Protein AF-A0A2P2DWN0-F1 (afdb_monomer)

Organism: NCBI:txid1917863

Radius of gyration: 27.3 Å; Cα contacts (8 Å, |Δi|>4): 247; chains: 1; bounding box: 60×46×109 Å

Solvent-accessible surface area (backbone atoms only — not comparable to full-atom values): 15094 Å² total; per-residue (Å²): 142,83,84,85,80,81,85,91,87,84,88,84,85,78,90,82,74,86,72,80,79,72,94,64,95,69,93,68,80,72,84,68,84,68,57,48,69,57,27,47,52,55,37,43,53,49,49,48,72,75,41,46,76,78,75,45,62,74,38,80,68,48,76,57,101,61,40,37,38,30,25,78,48,100,34,35,32,40,40,39,42,92,88,48,76,46,79,48,72,78,51,60,45,68,44,65,45,97,85,72,48,78,51,69,49,78,80,76,73,88,61,37,57,65,60,41,70,76,43,93,72,92,47,69,67,55,49,24,56,57,57,72,40,84,66,73,57,87,64,64,45,88,84,48,65,65,55,63,51,75,74,45,58,68,68,59,46,33,53,48,57,71,73,49,52,44,42,39,50,34,50,45,35,53,74,61,28,72,66,43,42,52,52,48,67,76,55,52,54,71,72,56,47,52,46,21,26,52,38,26,44,34,50,64,70,71,54,70,35,50,95,77,34,90,88,40,70,43,58,58,91,83,47,51,65,60,35,50,52,53,48,52,53,46,50,52,58,49,50,55,53,53,64,74,74,108

Structure (mmCIF, N/CA/C/O backbone):
data_AF-A0A2P2DWN0-F1
#
_entry.id   AF-A0A2P2DWN0-F1
#
loop_
_atom_site.group_PDB
_atom_site.id
_atom_site.type_symbol
_atom_site.label_atom_id
_atom_site.label_alt_id
_atom_site.label_comp_id
_atom_site.label_asym_id
_atom_site.label_entity_id
_atom_site.label_seq_id
_atom_site.pdbx_PDB_ins_code
_atom_site.Cartn_x
_atom_site.Cartn_y
_atom_site.Cartn_z
_atom_site.occupancy
_atom_site.B_iso_or_equiv
_atom_site.auth_seq_id
_atom_site.auth_comp_id
_atom_site.auth_asym_id
_atom_site.auth_atom_id
_atom_site.pdbx_PDB_model_num
ATOM 1 N N . MET A 1 1 ? 22.735 32.524 -80.781 1.00 40.12 1 MET A N 1
ATOM 2 C CA . MET A 1 1 ? 23.519 33.138 -79.684 1.00 40.12 1 MET A CA 1
ATOM 3 C C . MET A 1 1 ? 22.557 33.631 -78.615 1.00 40.12 1 MET A C 1
ATOM 5 O O . MET A 1 1 ? 21.879 34.618 -78.835 1.00 40.12 1 MET A O 1
ATOM 9 N N . GLY A 1 2 ? 22.460 32.933 -77.486 1.00 33.41 2 GLY A N 1
ATOM 10 C CA . GLY A 1 2 ? 21.654 33.360 -76.340 1.00 33.41 2 GLY A CA 1
ATOM 11 C C . GLY A 1 2 ? 22.340 32.879 -75.072 1.00 33.41 2 GLY A C 1
ATOM 12 O O . GLY A 1 2 ? 22.372 31.683 -74.802 1.00 33.41 2 GLY A O 1
ATOM 13 N N . LYS A 1 3 ? 22.998 33.800 -74.365 1.00 38.06 3 LYS A N 1
ATOM 14 C CA . LYS A 1 3 ? 23.787 33.516 -73.165 1.00 38.06 3 LYS A CA 1
ATOM 15 C C . LYS A 1 3 ? 22.873 33.343 -71.948 1.00 38.06 3 LYS A C 1
ATOM 17 O O . LYS A 1 3 ? 22.109 34.234 -71.601 1.00 38.06 3 LYS A O 1
ATOM 22 N N . ASN A 1 4 ? 23.065 32.205 -71.288 1.00 41.44 4 ASN A N 1
ATOM 23 C CA . ASN A 1 4 ? 22.786 31.899 -69.886 1.00 41.44 4 ASN A CA 1
ATOM 24 C C . ASN A 1 4 ? 22.836 33.095 -68.915 1.00 41.44 4 ASN A C 1
ATOM 26 O O . ASN A 1 4 ? 23.887 33.728 -68.799 1.00 41.44 4 ASN A O 1
ATOM 30 N N . LYS A 1 5 ? 21.809 33.222 -68.057 1.00 43.97 5 LYS A N 1
ATOM 31 C CA . LYS A 1 5 ? 21.967 33.531 -66.621 1.00 43.97 5 LYS A CA 1
ATOM 32 C C . LYS A 1 5 ? 20.953 32.751 -65.756 1.00 43.97 5 LYS A C 1
ATOM 34 O O . LYS A 1 5 ? 19.767 33.041 -65.733 1.00 43.97 5 LYS A O 1
ATOM 39 N N . LYS A 1 6 ? 21.514 31.731 -65.094 1.00 38.44 6 LYS A N 1
ATOM 40 C CA . LYS A 1 6 ? 21.228 31.078 -63.794 1.00 38.44 6 LYS A CA 1
ATOM 41 C C . LYS A 1 6 ? 20.034 31.631 -62.984 1.00 38.44 6 LYS A C 1
ATOM 43 O O . LYS A 1 6 ? 19.997 32.813 -62.675 1.00 38.44 6 LYS A O 1
ATOM 48 N N . ASN A 1 7 ? 19.036 30.789 -62.691 1.00 48.25 7 ASN A N 1
ATOM 49 C CA . ASN A 1 7 ? 18.863 30.002 -61.447 1.00 48.25 7 ASN A CA 1
ATOM 50 C C . ASN A 1 7 ? 18.855 30.841 -60.165 1.00 48.25 7 ASN A C 1
ATOM 52 O O . ASN A 1 7 ? 19.934 31.262 -59.784 1.00 48.25 7 ASN A O 1
ATOM 56 N N . PHE A 1 8 ? 17.710 30.942 -59.462 1.00 49.72 8 PHE A N 1
ATOM 57 C CA . PHE A 1 8 ? 17.677 30.967 -57.980 1.00 49.72 8 PHE A CA 1
ATOM 58 C C . PHE A 1 8 ? 16.315 30.711 -57.281 1.00 49.72 8 PHE A C 1
ATOM 60 O O . PHE A 1 8 ? 16.265 30.838 -56.065 1.00 49.72 8 PHE A O 1
ATOM 67 N N . PHE A 1 9 ? 15.231 30.275 -57.945 1.00 49.03 9 PHE A N 1
ATOM 68 C CA . PHE A 1 9 ? 13.956 30.004 -57.237 1.00 49.03 9 PHE A CA 1
ATOM 69 C C . PHE A 1 9 ? 13.167 28.785 -57.750 1.00 49.03 9 PHE A C 1
ATOM 71 O O . PHE A 1 9 ? 12.010 28.893 -58.134 1.00 49.03 9 PHE A O 1
ATOM 78 N N . SER A 1 10 ? 13.763 27.589 -57.715 1.00 48.25 10 SER A N 1
ATOM 79 C CA . SER A 1 10 ? 13.038 26.330 -57.999 1.00 48.25 10 SER A CA 1
ATOM 80 C C . SER A 1 10 ? 13.128 25.273 -56.890 1.00 48.25 10 SER A C 1
ATOM 82 O O . SER A 1 10 ? 12.869 24.097 -57.131 1.00 48.25 10 SER A O 1
ATOM 84 N N . ARG A 1 11 ? 13.461 25.657 -55.648 1.00 51.41 11 ARG A N 1
ATOM 85 C CA . ARG A 1 11 ? 13.751 24.694 -54.566 1.00 51.41 11 ARG A CA 1
ATOM 86 C C . ARG A 1 11 ? 12.677 24.522 -53.483 1.00 51.41 11 ARG A C 1
ATOM 88 O O . ARG A 1 11 ? 13.011 24.018 -52.418 1.00 51.41 11 ARG A O 1
A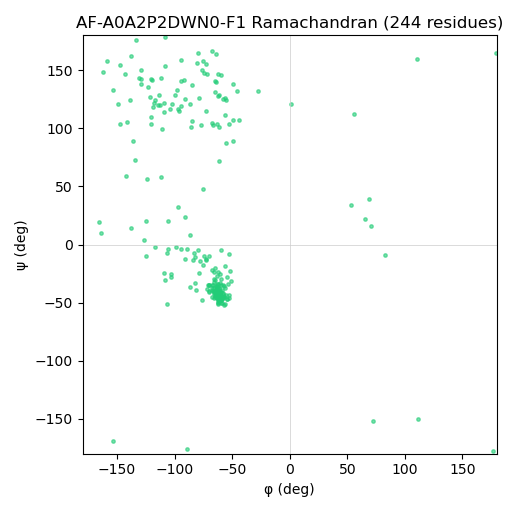TOM 95 N N . LEU A 1 12 ? 11.411 24.884 -53.720 1.00 52.44 12 LEU A N 1
ATOM 96 C CA . LEU A 1 12 ? 10.394 24.839 -52.649 1.00 52.44 12 LEU A CA 1
ATOM 97 C C . LEU A 1 12 ? 9.000 24.299 -53.007 1.00 52.44 12 LEU A C 1
ATOM 99 O O . LEU A 1 12 ? 8.090 24.417 -52.196 1.00 52.44 12 LEU A O 1
ATOM 103 N N . LEU A 1 13 ? 8.815 23.626 -54.147 1.00 53.12 13 LEU A N 1
ATOM 104 C CA . LEU A 1 13 ? 7.539 22.963 -54.459 1.00 53.12 13 LEU A CA 1
ATOM 105 C C . LEU A 1 13 ? 7.775 21.568 -55.049 1.00 53.12 13 LEU A C 1
ATOM 107 O O . LEU A 1 13 ? 7.897 21.393 -56.256 1.00 53.12 13 LEU A O 1
ATOM 111 N N . GLY A 1 14 ? 7.866 20.563 -54.172 1.00 47.78 14 GLY A N 1
ATOM 112 C CA . GLY A 1 14 ? 8.048 19.163 -54.574 1.00 47.78 14 GLY A CA 1
ATOM 113 C C . GLY A 1 14 ? 7.799 18.118 -53.479 1.00 47.78 14 GLY A C 1
ATOM 114 O O . GLY A 1 14 ? 8.267 16.991 -53.610 1.00 47.78 14 GLY A O 1
ATOM 115 N N . PHE A 1 15 ? 7.077 18.460 -52.404 1.00 45.28 15 PHE A N 1
ATOM 116 C CA . PHE A 1 15 ? 6.856 17.587 -51.236 1.00 45.28 15 PHE A CA 1
ATOM 117 C C . PHE A 1 15 ? 5.521 16.817 -51.242 1.00 45.28 15 PHE A C 1
ATOM 119 O O . PHE A 1 15 ? 4.978 16.503 -50.191 1.00 45.28 15 PHE A O 1
ATOM 126 N N . PHE A 1 16 ? 5.004 16.433 -52.412 1.00 52.97 16 PHE A N 1
ATOM 127 C CA . PHE A 1 16 ? 3.924 15.440 -52.503 1.00 52.97 16 PHE A CA 1
ATOM 128 C C . PHE A 1 16 ? 4.223 14.409 -53.591 1.00 52.97 16 PHE A C 1
ATOM 130 O O . PHE A 1 16 ? 3.598 14.368 -54.647 1.00 52.97 16 PHE A O 1
ATOM 137 N N . LYS A 1 17 ? 5.188 13.526 -53.314 1.00 40.25 17 LYS A N 1
ATOM 138 C CA . LYS A 1 17 ? 5.331 12.260 -54.038 1.00 40.25 17 LYS A CA 1
ATOM 139 C C . LYS A 1 17 ? 4.968 11.125 -53.085 1.00 40.25 17 LYS A C 1
ATOM 141 O O . LYS A 1 17 ? 5.763 10.729 -52.236 1.00 40.25 17 LYS A O 1
ATOM 146 N N . ARG A 1 18 ? 3.731 10.633 -53.225 1.00 43.81 18 ARG A N 1
ATOM 147 C CA . ARG A 1 18 ? 3.237 9.388 -52.624 1.00 43.81 18 ARG A CA 1
ATOM 148 C C . ARG A 1 18 ? 4.241 8.268 -52.917 1.00 43.81 18 ARG A C 1
ATOM 150 O O . ARG A 1 18 ? 4.317 7.788 -54.047 1.00 43.81 18 ARG A O 1
ATOM 157 N N . ARG A 1 19 ? 5.001 7.838 -51.908 1.00 34.28 19 ARG A N 1
ATOM 158 C CA . ARG A 1 19 ? 5.637 6.519 -51.928 1.00 34.28 19 ARG A CA 1
ATOM 159 C C . ARG A 1 19 ? 4.531 5.492 -51.711 1.00 34.28 19 ARG A C 1
ATOM 161 O O . ARG A 1 19 ? 3.910 5.471 -50.653 1.00 34.28 19 ARG A O 1
ATOM 168 N N . LYS A 1 20 ? 4.286 4.654 -52.723 1.00 38.53 20 LYS A N 1
ATOM 169 C CA . LYS A 1 20 ? 3.667 3.343 -52.517 1.00 38.53 20 LYS A CA 1
ATOM 170 C C . LYS A 1 20 ? 4.545 2.613 -51.504 1.00 38.53 20 LYS A C 1
ATOM 172 O O . LYS A 1 20 ? 5.695 2.306 -51.809 1.00 38.53 20 LYS A O 1
ATOM 177 N N . VAL A 1 21 ? 4.017 2.404 -50.303 1.00 38.34 21 VAL A N 1
ATOM 178 C CA . VAL A 1 21 ? 4.581 1.453 -49.350 1.00 38.34 21 VAL A CA 1
ATOM 179 C C . VAL A 1 21 ? 4.380 0.085 -49.984 1.00 38.34 21 VAL A C 1
ATOM 181 O O . VAL A 1 21 ? 3.266 -0.426 -50.064 1.00 38.34 21 VAL A O 1
ATOM 184 N N . SER A 1 22 ? 5.465 -0.446 -50.536 1.00 32.84 22 SER A N 1
ATOM 185 C CA . SER A 1 22 ? 5.606 -1.865 -50.803 1.00 32.84 22 SER A CA 1
ATOM 186 C C . SER A 1 22 ? 5.364 -2.606 -49.494 1.00 32.84 22 SER A C 1
ATOM 188 O O . SER A 1 22 ? 6.025 -2.327 -48.494 1.00 32.84 22 SER A O 1
ATOM 190 N N . SER A 1 23 ? 4.416 -3.534 -49.520 1.00 44.84 23 SER A N 1
ATOM 191 C CA . SER A 1 23 ? 4.266 -4.617 -48.557 1.00 44.84 23 SER A CA 1
ATOM 192 C C . SER A 1 23 ? 5.573 -5.413 -48.494 1.00 44.84 23 SER A C 1
ATOM 194 O O . SER A 1 23 ? 5.784 -6.350 -49.259 1.00 44.84 23 SER A O 1
ATOM 196 N N . GLY A 1 24 ? 6.484 -4.972 -47.636 1.00 31.17 24 GLY A N 1
ATOM 197 C CA . GLY A 1 24 ? 7.670 -5.704 -47.231 1.00 31.17 24 GLY A CA 1
ATOM 198 C C . GLY A 1 24 ? 7.502 -6.049 -45.764 1.00 31.17 24 GLY A C 1
ATOM 199 O O . GLY A 1 24 ? 7.310 -5.148 -44.950 1.00 31.17 24 GLY A O 1
ATOM 200 N N . ASN A 1 25 ? 7.518 -7.346 -45.463 1.00 41.22 25 ASN A N 1
ATOM 201 C CA . ASN A 1 25 ? 7.565 -7.902 -44.118 1.00 41.22 25 ASN A CA 1
ATOM 202 C C . ASN A 1 25 ? 8.596 -7.155 -43.264 1.00 41.22 25 ASN A C 1
ATOM 204 O O . ASN A 1 25 ? 9.800 -7.312 -43.453 1.00 41.22 25 ASN A O 1
ATOM 208 N N . GLY A 1 26 ? 8.103 -6.342 -42.337 1.00 32.59 26 GLY A N 1
ATOM 209 C CA . GLY A 1 26 ? 8.863 -5.814 -41.219 1.00 32.59 26 GLY A CA 1
ATOM 210 C C . GLY A 1 26 ? 8.162 -6.272 -39.954 1.00 32.59 26 GLY A C 1
ATOM 211 O O . GLY A 1 26 ? 7.103 -5.741 -39.620 1.00 32.59 26 GLY A O 1
ATOM 212 N N . ASP A 1 27 ? 8.734 -7.274 -39.289 1.00 43.34 27 ASP A N 1
ATOM 213 C CA . ASP A 1 27 ? 8.435 -7.650 -37.907 1.00 43.34 27 ASP A CA 1
ATOM 214 C C . ASP A 1 27 ? 8.782 -6.483 -36.966 1.00 43.34 27 ASP A C 1
ATOM 216 O O . ASP A 1 27 ? 9.754 -6.499 -36.214 1.00 43.34 27 ASP A O 1
ATOM 220 N N . GLU A 1 28 ? 7.980 -5.424 -37.004 1.00 38.38 28 GLU A N 1
ATOM 221 C CA . GLU A 1 28 ? 7.890 -4.472 -35.910 1.00 38.38 28 GLU A CA 1
ATOM 222 C C . GLU A 1 28 ? 6.864 -5.027 -34.926 1.00 38.38 28 GLU A C 1
ATOM 224 O O . GLU A 1 28 ? 5.651 -4.933 -35.134 1.00 38.38 28 GLU A O 1
ATOM 229 N N . ASN A 1 29 ? 7.364 -5.634 -33.848 1.00 40.94 29 ASN A N 1
ATOM 230 C CA . ASN A 1 29 ? 6.597 -6.012 -32.666 1.00 40.94 29 ASN A CA 1
ATOM 231 C C . ASN A 1 29 ? 5.751 -4.824 -32.175 1.00 40.94 29 ASN A C 1
ATOM 233 O O . ASN A 1 29 ? 6.169 -4.051 -31.312 1.00 40.94 29 ASN A O 1
ATOM 237 N N . LYS A 1 30 ? 4.523 -4.674 -32.685 1.00 54.66 30 LYS A N 1
ATOM 238 C CA . LYS A 1 30 ? 3.490 -3.883 -32.017 1.00 54.66 30 LYS A CA 1
ATOM 239 C C . LYS A 1 30 ? 3.266 -4.562 -30.677 1.00 54.66 30 LYS A C 1
ATOM 241 O O . LYS A 1 30 ? 2.618 -5.603 -30.644 1.00 54.66 30 LYS A O 1
ATOM 246 N N . ILE A 1 31 ? 3.840 -4.013 -29.606 1.00 68.81 31 ILE A N 1
ATOM 247 C CA . ILE A 1 31 ? 3.676 -4.517 -28.239 1.00 68.81 31 ILE A CA 1
ATOM 248 C C . ILE A 1 31 ? 2.169 -4.632 -27.984 1.00 68.81 31 ILE A C 1
ATOM 250 O O . ILE A 1 31 ? 1.471 -3.624 -27.861 1.00 68.81 31 ILE A O 1
ATOM 254 N N . ARG A 1 32 ? 1.646 -5.861 -28.014 1.00 77.38 32 ARG A N 1
ATOM 255 C CA . ARG A 1 32 ? 0.222 -6.133 -27.816 1.00 77.38 32 ARG A CA 1
ATOM 256 C C . ARG A 1 32 ? -0.040 -6.228 -26.322 1.00 77.38 32 ARG A C 1
ATOM 258 O O . ARG A 1 32 ? 0.729 -6.869 -25.612 1.00 77.38 32 ARG A O 1
ATOM 265 N N . LYS A 1 33 ? -1.144 -5.620 -25.880 1.00 82.38 33 LYS A N 1
ATOM 266 C CA . LYS A 1 33 ? -1.670 -5.801 -24.524 1.00 82.38 33 LYS A CA 1
ATOM 267 C C . LYS A 1 33 ? -1.906 -7.292 -24.288 1.00 82.38 33 LYS A C 1
ATOM 269 O O . LYS A 1 33 ? -2.581 -7.934 -25.096 1.00 82.38 33 LYS A O 1
ATOM 274 N N . GLN A 1 34 ? -1.337 -7.838 -23.222 1.00 89.44 34 GLN A N 1
ATOM 275 C CA . GLN A 1 34 ? -1.574 -9.218 -22.802 1.00 89.44 34 GLN A CA 1
ATOM 276 C C . GLN A 1 34 ? -2.777 -9.290 -21.856 1.00 89.44 34 GLN A C 1
ATOM 278 O O . GLN A 1 34 ? -3.452 -8.291 -21.636 1.00 89.44 34 GLN A O 1
ATOM 283 N N . ASN A 1 35 ? -3.084 -10.468 -21.303 1.00 92.88 35 ASN A N 1
ATOM 284 C CA . ASN A 1 35 ? -4.113 -10.589 -20.268 1.00 92.88 35 ASN A CA 1
ATOM 285 C C . ASN A 1 35 ? -3.683 -9.892 -18.957 1.00 92.88 35 ASN A C 1
ATOM 287 O O . ASN A 1 35 ? -2.513 -9.562 -18.765 1.00 92.88 35 ASN A O 1
ATOM 291 N N . PHE A 1 36 ? -4.637 -9.693 -18.040 1.00 94.62 36 PHE A N 1
ATOM 292 C CA . PHE A 1 36 ? -4.391 -9.020 -16.760 1.00 94.62 36 PHE A CA 1
ATOM 293 C C . PHE A 1 36 ? -3.227 -9.632 -15.964 1.00 94.62 36 PHE A C 1
ATOM 295 O O . PHE A 1 36 ? -2.366 -8.896 -15.489 1.00 94.62 36 PHE A O 1
ATOM 302 N N . LEU A 1 37 ? -3.172 -10.963 -15.840 1.00 94.62 37 LEU A N 1
ATOM 303 C CA . LEU A 1 37 ? -2.142 -11.641 -15.046 1.00 94.62 37 LEU A CA 1
ATOM 304 C C . LEU A 1 37 ? -0.745 -11.431 -15.631 1.00 94.62 37 LEU A C 1
ATOM 306 O O . LEU A 1 37 ? 0.200 -11.189 -14.884 1.00 94.62 37 LEU A O 1
ATOM 310 N N . SER A 1 38 ? -0.615 -11.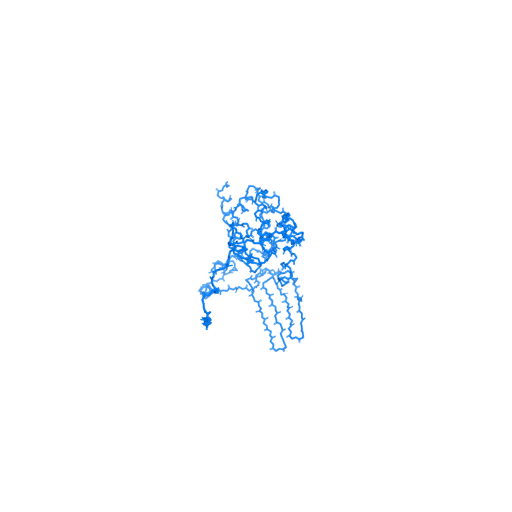480 -16.955 1.00 94.62 38 SER A N 1
ATOM 311 C CA . SER A 1 38 ? 0.644 -11.199 -17.638 1.00 94.62 38 SER A CA 1
ATOM 312 C C . SER A 1 38 ? 1.113 -9.764 -17.406 1.00 94.62 38 SER A C 1
ATOM 314 O O . SER A 1 38 ? 2.254 -9.556 -16.998 1.00 94.62 38 SER A O 1
ATOM 316 N N . GLU A 1 39 ? 0.239 -8.775 -17.619 1.00 94.88 39 GLU A N 1
ATOM 317 C CA . GLU A 1 39 ? 0.591 -7.362 -17.422 1.00 94.88 39 GLU A CA 1
ATOM 318 C C . GLU A 1 39 ? 0.948 -7.067 -15.962 1.00 94.88 39 GLU A C 1
ATOM 320 O O . GLU A 1 39 ? 1.909 -6.341 -15.690 1.00 94.88 39 GLU A O 1
ATOM 325 N N . TRP A 1 40 ? 0.226 -7.682 -15.021 1.00 96.19 40 TRP A N 1
ATOM 326 C CA . TRP A 1 40 ? 0.506 -7.572 -13.594 1.00 96.19 40 TRP A CA 1
ATOM 327 C C . TRP A 1 40 ? 1.859 -8.185 -13.231 1.00 96.19 40 TRP A C 1
ATOM 329 O O . TRP A 1 40 ? 2.635 -7.551 -12.523 1.00 96.19 40 TRP A O 1
ATOM 339 N N . ASN A 1 41 ? 2.188 -9.376 -13.743 1.00 94.94 41 ASN A N 1
ATOM 340 C CA . ASN A 1 41 ? 3.477 -10.024 -13.483 1.00 94.94 41 ASN A CA 1
ATOM 341 C C . ASN A 1 41 ? 4.651 -9.169 -13.978 1.00 94.94 41 ASN A C 1
ATOM 343 O O . ASN A 1 41 ? 5.618 -8.969 -13.240 1.00 94.94 41 ASN A O 1
ATOM 347 N N . LEU A 1 42 ? 4.550 -8.623 -15.194 1.00 93.19 42 LEU A N 1
ATOM 348 C CA . LEU A 1 42 ? 5.564 -7.726 -15.756 1.00 93.19 42 LEU A CA 1
ATOM 349 C C . LEU A 1 42 ? 5.728 -6.465 -14.896 1.00 93.19 42 LEU A C 1
ATOM 351 O O . LEU A 1 42 ? 6.845 -6.113 -14.504 1.00 93.19 42 LEU A O 1
ATOM 355 N N . ALA A 1 43 ? 4.616 -5.827 -14.527 1.00 91.94 43 ALA A N 1
ATOM 356 C CA . ALA A 1 43 ? 4.636 -4.620 -13.710 1.00 91.94 43 ALA A CA 1
ATOM 357 C C . ALA A 1 43 ? 5.149 -4.891 -12.287 1.00 91.94 43 ALA A C 1
ATOM 359 O O . ALA A 1 43 ? 5.864 -4.060 -11.727 1.00 91.94 43 ALA A O 1
ATOM 360 N N . SER A 1 44 ? 4.840 -6.060 -11.720 1.00 91.31 44 SER A N 1
ATOM 361 C CA . SER A 1 44 ? 5.280 -6.501 -10.391 1.00 91.31 44 SER A CA 1
ATOM 362 C C . SER A 1 44 ? 6.791 -6.738 -10.340 1.00 91.31 44 SER A C 1
ATOM 364 O O . SER A 1 44 ? 7.461 -6.365 -9.377 1.00 91.31 44 SER A O 1
ATOM 366 N N . GLN A 1 45 ? 7.371 -7.301 -11.399 1.00 90.50 45 GLN A N 1
ATOM 367 C CA . GLN A 1 45 ? 8.826 -7.428 -11.509 1.00 90.50 45 GLN A CA 1
ATOM 368 C C . GLN A 1 45 ? 9.489 -6.054 -11.660 1.00 90.50 45 GLN A C 1
ATOM 370 O O . GLN A 1 45 ? 10.452 -5.740 -10.955 1.00 90.50 45 GLN A O 1
ATOM 375 N N . LYS A 1 46 ? 8.931 -5.197 -12.521 1.00 88.81 46 LYS A N 1
ATOM 376 C CA . LYS A 1 46 ? 9.460 -3.856 -12.780 1.00 88.81 46 LYS A CA 1
ATOM 377 C C . LYS A 1 46 ? 9.423 -2.970 -11.532 1.00 88.81 46 LYS A C 1
ATOM 379 O O . LYS A 1 46 ? 10.439 -2.361 -11.203 1.00 88.81 46 LYS A O 1
ATOM 384 N N . ILE A 1 47 ? 8.318 -2.943 -10.783 1.00 85.44 47 ILE A N 1
ATOM 385 C CA . ILE A 1 47 ? 8.219 -2.133 -9.558 1.00 85.44 47 ILE A CA 1
ATOM 386 C C . ILE A 1 47 ? 9.219 -2.593 -8.490 1.00 85.44 47 ILE A C 1
ATOM 388 O O . ILE A 1 47 ? 9.841 -1.750 -7.852 1.00 85.44 47 ILE A O 1
ATOM 392 N N . LYS A 1 48 ? 9.455 -3.905 -8.345 1.00 84.19 48 LYS A N 1
ATOM 393 C CA . LYS A 1 48 ? 10.461 -4.442 -7.413 1.00 84.19 48 LYS A CA 1
ATOM 394 C C . LYS A 1 48 ? 11.878 -4.011 -7.785 1.00 84.19 48 LYS A C 1
ATOM 396 O O . LYS A 1 48 ? 12.659 -3.689 -6.896 1.00 84.19 48 LYS A O 1
ATOM 401 N N . SER A 1 49 ? 12.196 -3.955 -9.081 1.00 81.75 49 SER A N 1
ATOM 402 C CA . SER A 1 49 ? 13.496 -3.445 -9.544 1.00 81.75 49 SER A CA 1
ATOM 403 C C . SER A 1 49 ? 13.656 -1.930 -9.375 1.00 81.75 49 SER A C 1
ATOM 405 O O . SER A 1 49 ? 14.754 -1.466 -9.088 1.00 81.75 49 SER A O 1
ATOM 407 N N . LEU A 1 50 ? 12.575 -1.157 -9.534 1.00 78.88 50 LEU A N 1
ATOM 408 C CA . LEU A 1 50 ? 12.610 0.307 -9.457 1.00 78.88 50 LEU A CA 1
ATOM 409 C C . LEU A 1 50 ? 12.560 0.828 -8.017 1.00 78.88 50 LEU A C 1
ATOM 411 O O . LEU A 1 50 ? 13.139 1.871 -7.723 1.00 78.88 50 LEU A O 1
ATOM 415 N N . LEU A 1 51 ? 11.857 0.120 -7.130 1.00 78.44 51 LEU A N 1
ATOM 416 C CA . LEU A 1 51 ? 11.612 0.503 -5.739 1.00 78.44 51 LEU A CA 1
ATOM 417 C C . LEU A 1 51 ? 12.074 -0.587 -4.758 1.00 78.44 51 LEU A C 1
ATOM 419 O O . LEU A 1 51 ? 11.281 -1.043 -3.930 1.00 78.44 51 LEU A O 1
ATOM 423 N N . PRO A 1 52 ? 13.350 -1.010 -4.795 1.00 74.06 52 PRO A N 1
ATOM 424 C CA . PRO A 1 52 ? 13.826 -2.123 -3.975 1.00 74.06 52 PRO A CA 1
ATOM 425 C C . PRO A 1 52 ? 13.662 -1.859 -2.470 1.00 74.06 52 PRO A C 1
ATOM 427 O O . PRO A 1 52 ? 13.347 -2.776 -1.720 1.00 74.06 52 PRO A O 1
ATOM 430 N N . LEU A 1 53 ? 13.789 -0.601 -2.026 1.00 74.00 53 LEU A N 1
ATOM 431 C CA . LEU A 1 53 ? 13.654 -0.214 -0.613 1.00 74.00 53 LEU A CA 1
ATOM 432 C C . LEU A 1 53 ? 12.238 -0.437 -0.054 1.00 74.00 53 LEU A C 1
ATOM 434 O O . LEU A 1 53 ? 12.071 -0.730 1.134 1.00 74.00 53 LEU A O 1
ATOM 438 N N . LEU A 1 54 ? 11.216 -0.319 -0.909 1.00 72.38 54 LEU A N 1
ATOM 439 C CA . LEU A 1 54 ? 9.823 -0.507 -0.512 1.00 72.38 54 LEU A CA 1
ATOM 440 C C . LEU A 1 54 ? 9.576 -1.964 -0.099 1.00 72.38 54 LEU A C 1
ATOM 442 O O . LEU A 1 54 ? 8.969 -2.221 0.940 1.00 72.38 54 LEU A O 1
ATOM 446 N N . PHE A 1 55 ? 10.125 -2.900 -0.874 1.00 75.50 55 PHE A N 1
ATOM 447 C CA . PHE A 1 55 ? 9.963 -4.343 -0.686 1.00 75.50 55 PHE A CA 1
ATOM 448 C C . PHE A 1 55 ? 11.088 -4.988 0.134 1.00 75.50 55 PHE A C 1
ATOM 450 O O . PHE A 1 55 ? 11.031 -6.185 0.408 1.00 75.50 55 PHE A O 1
ATOM 457 N N . ALA A 1 56 ? 12.109 -4.219 0.521 1.00 77.62 56 ALA A N 1
ATOM 458 C CA . ALA A 1 56 ? 13.210 -4.724 1.325 1.00 77.62 56 ALA A CA 1
ATOM 459 C C . ALA A 1 56 ? 12.724 -5.154 2.723 1.00 77.62 56 ALA A C 1
ATOM 461 O O . ALA A 1 56 ? 11.887 -4.454 3.322 1.00 77.62 56 ALA A O 1
ATOM 462 N N . PRO A 1 57 ? 13.259 -6.270 3.257 1.00 77.12 57 PRO A N 1
ATOM 463 C CA . PRO A 1 57 ? 12.992 -6.687 4.626 1.00 77.12 57 PRO A CA 1
ATOM 464 C C . PRO A 1 57 ? 13.533 -5.660 5.629 1.00 77.12 57 PRO A C 1
ATOM 466 O O . PRO A 1 57 ? 14.353 -4.800 5.297 1.00 77.12 57 PRO A O 1
ATOM 469 N N . ILE A 1 58 ? 13.063 -5.754 6.873 1.00 81.50 58 ILE A N 1
ATOM 470 C CA . ILE A 1 58 ? 13.653 -5.014 7.994 1.00 81.50 58 ILE A CA 1
ATOM 471 C C . ILE A 1 58 ? 15.090 -5.514 8.199 1.00 81.50 58 ILE A C 1
ATOM 473 O O . ILE A 1 58 ? 15.359 -6.710 8.106 1.00 81.50 58 ILE A O 1
ATOM 477 N N . GLY A 1 59 ? 16.008 -4.592 8.476 1.00 84.62 59 GLY A N 1
ATOM 478 C CA . GLY A 1 59 ? 17.430 -4.856 8.642 1.00 84.62 59 GLY A CA 1
ATOM 479 C C . GLY A 1 59 ? 18.272 -4.260 7.520 1.00 84.62 59 GLY A C 1
ATOM 480 O O . GLY A 1 59 ? 17.971 -3.202 6.969 1.00 84.62 59 GLY A O 1
ATOM 481 N N . PHE A 1 60 ? 19.391 -4.904 7.215 1.00 85.50 60 PHE A N 1
ATOM 482 C CA . PHE A 1 60 ? 20.297 -4.449 6.169 1.00 85.50 60 PHE A CA 1
ATOM 483 C C . PHE A 1 60 ? 19.637 -4.526 4.787 1.00 85.50 60 PHE A C 1
ATOM 485 O O . PHE A 1 60 ? 19.093 -5.566 4.424 1.00 85.50 60 PHE A O 1
ATOM 492 N N . ILE A 1 61 ? 19.721 -3.442 4.010 1.00 85.75 61 ILE A N 1
ATOM 493 C CA . ILE A 1 61 ? 19.180 -3.409 2.647 1.00 85.75 61 ILE A CA 1
ATOM 494 C C . ILE A 1 61 ? 20.303 -3.460 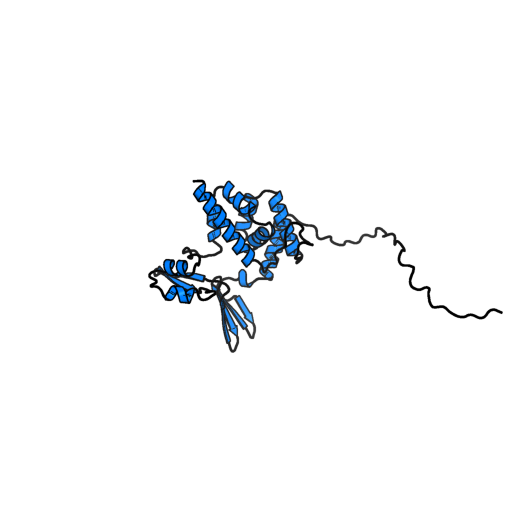1.618 1.00 85.75 61 ILE A C 1
ATOM 496 O O . ILE A 1 61 ? 20.245 -4.243 0.673 1.00 85.75 61 ILE A O 1
ATOM 500 N N . TRP A 1 62 ? 21.293 -2.579 1.761 1.00 84.75 62 TRP A N 1
ATOM 501 C CA . TRP A 1 62 ? 22.292 -2.352 0.724 1.00 84.75 62 TRP A CA 1
ATOM 502 C C . TRP A 1 62 ? 23.534 -1.641 1.271 1.00 84.75 62 TRP A C 1
ATOM 504 O O . TRP A 1 62 ? 23.431 -0.808 2.171 1.00 84.75 62 TRP A O 1
ATOM 514 N N . GLU A 1 63 ? 24.699 -1.925 0.686 1.00 88.56 63 GLU A N 1
ATOM 515 C CA . GLU A 1 63 ? 25.965 -1.261 1.003 1.00 88.56 63 GLU A CA 1
ATOM 516 C C . GLU A 1 63 ? 26.832 -1.060 -0.239 1.00 88.56 63 GLU A C 1
ATOM 518 O O . GLU A 1 63 ? 26.862 -1.871 -1.164 1.00 88.56 63 GLU A O 1
ATOM 523 N N . SER A 1 64 ? 27.577 0.037 -0.222 1.00 88.06 64 SER A N 1
ATOM 524 C CA . SER A 1 64 ? 28.661 0.367 -1.135 1.00 88.06 64 SER A CA 1
ATOM 525 C C . SER A 1 64 ? 29.864 0.876 -0.341 1.00 88.06 64 SER A C 1
ATOM 527 O O . SER A 1 64 ? 29.785 1.112 0.861 1.00 88.06 64 SER A O 1
ATOM 529 N N . LYS A 1 65 ? 30.978 1.146 -1.033 1.00 86.81 65 LYS A N 1
ATOM 530 C CA . LYS A 1 65 ? 32.219 1.663 -0.424 1.00 86.81 65 LYS A CA 1
ATOM 531 C C . LYS A 1 65 ? 32.056 2.968 0.371 1.00 86.81 65 LYS A C 1
ATOM 533 O O . LYS A 1 65 ? 32.966 3.332 1.117 1.00 86.81 65 LYS A O 1
ATOM 538 N N . SER A 1 66 ? 30.973 3.713 0.166 1.00 89.31 66 SER A N 1
ATOM 539 C CA . SER A 1 66 ? 30.738 5.018 0.793 1.00 89.31 66 SER A CA 1
ATOM 540 C C . SER A 1 66 ? 29.427 5.116 1.565 1.00 89.31 66 SER A C 1
ATOM 542 O O . SER A 1 66 ? 29.234 6.125 2.241 1.00 89.31 66 SER A O 1
ATOM 544 N N . LEU A 1 67 ? 28.535 4.130 1.449 1.00 92.12 67 LEU A N 1
ATOM 545 C CA . LEU A 1 67 ? 27.156 4.268 1.899 1.00 92.12 67 LEU A CA 1
ATOM 546 C C . LEU A 1 67 ? 26.549 2.920 2.270 1.00 92.12 67 LEU A C 1
ATOM 548 O O . LEU A 1 67 ? 26.610 1.986 1.474 1.00 92.12 67 LEU A O 1
ATOM 552 N N . LYS A 1 68 ? 25.892 2.861 3.422 1.00 92.62 68 LYS A N 1
ATOM 553 C CA . LYS A 1 68 ? 25.116 1.729 3.917 1.00 92.62 68 LYS A CA 1
ATOM 554 C C . LYS A 1 68 ? 23.687 2.177 4.208 1.00 92.62 68 LYS A C 1
ATOM 556 O O . LYS A 1 68 ? 23.460 3.234 4.793 1.00 92.62 68 LYS A O 1
ATOM 561 N N . VAL A 1 69 ? 22.721 1.371 3.784 1.00 90.00 69 VAL A N 1
ATOM 562 C CA . VAL A 1 69 ? 21.287 1.604 3.972 1.00 90.00 69 VAL A CA 1
ATOM 563 C C . VAL A 1 69 ? 20.703 0.431 4.746 1.00 90.00 69 VAL A C 1
ATOM 565 O O . VAL A 1 69 ? 20.841 -0.729 4.352 1.00 90.00 69 VAL A O 1
ATOM 568 N N . SER A 1 70 ? 20.014 0.736 5.839 1.00 89.12 70 SER A N 1
ATOM 569 C CA . SER A 1 70 ? 19.243 -0.232 6.617 1.00 89.12 70 SER A CA 1
ATOM 570 C C . SER A 1 70 ? 17.820 0.266 6.853 1.00 89.12 70 SER A C 1
ATOM 572 O O . SER A 1 70 ? 17.565 1.468 6.893 1.00 89.12 70 SER A O 1
ATOM 574 N N . LYS A 1 71 ? 16.879 -0.666 6.967 1.00 86.50 71 LYS A N 1
ATOM 575 C CA . LYS A 1 71 ? 15.468 -0.434 7.254 1.00 86.50 71 LYS A CA 1
ATOM 576 C C . LYS A 1 71 ? 15.217 -0.791 8.709 1.00 86.50 71 LYS A C 1
ATOM 578 O O . LYS A 1 71 ? 15.376 -1.947 9.084 1.00 86.50 71 LYS A O 1
ATOM 583 N N . THR A 1 72 ? 14.833 0.176 9.526 1.00 77.88 72 THR A N 1
ATOM 584 C CA . THR A 1 72 ? 14.536 -0.069 10.945 1.00 77.88 72 THR A CA 1
ATOM 585 C C . THR A 1 72 ? 13.086 -0.511 11.126 1.00 77.88 72 THR A C 1
ATOM 587 O O . THR A 1 72 ? 12.797 -1.375 11.945 1.00 77.88 72 THR A O 1
ATOM 590 N N . ASN A 1 73 ? 12.169 0.055 10.338 1.00 73.50 73 ASN A N 1
ATOM 591 C CA . ASN A 1 73 ? 10.771 -0.370 10.242 1.00 73.50 73 ASN A CA 1
ATOM 592 C C . ASN A 1 73 ? 10.206 0.002 8.855 1.00 73.50 73 ASN A C 1
ATOM 594 O O . ASN A 1 73 ? 10.961 0.377 7.960 1.00 73.50 73 ASN A O 1
ATOM 598 N N . GLN A 1 74 ? 8.888 -0.098 8.649 1.00 70.12 74 GLN A N 1
ATOM 599 C CA . GLN A 1 74 ? 8.263 0.172 7.348 1.00 70.12 74 GLN A CA 1
ATOM 600 C C . GLN A 1 74 ? 8.558 1.579 6.795 1.00 70.12 74 GLN A C 1
ATOM 602 O O . GLN A 1 74 ? 8.754 1.706 5.587 1.00 70.12 74 GLN A O 1
ATOM 607 N N . ASN A 1 75 ? 8.644 2.592 7.665 1.00 75.38 75 ASN A N 1
ATOM 608 C CA . ASN A 1 75 ? 8.753 4.001 7.278 1.00 75.38 75 ASN A CA 1
ATOM 609 C C . ASN A 1 75 ? 10.070 4.671 7.713 1.00 75.38 75 ASN A C 1
ATOM 611 O O . ASN A 1 75 ? 10.281 5.845 7.400 1.00 75.38 75 ASN A O 1
ATOM 615 N N . LEU A 1 76 ? 10.956 3.956 8.412 1.00 80.94 76 LEU A N 1
ATOM 616 C CA . LEU A 1 76 ? 12.209 4.472 8.958 1.00 80.94 76 LEU A CA 1
ATOM 617 C C . LEU A 1 76 ? 13.413 3.759 8.351 1.00 80.94 76 LEU A C 1
ATOM 619 O O . LEU A 1 76 ? 13.591 2.548 8.513 1.00 80.94 76 LEU A O 1
ATOM 623 N N . PHE A 1 77 ? 14.284 4.546 7.731 1.00 86.44 77 PHE A N 1
ATOM 624 C CA . PHE A 1 77 ? 15.521 4.083 7.125 1.00 86.44 77 PHE A CA 1
ATOM 625 C C . PHE A 1 77 ? 16.706 4.773 7.782 1.00 86.44 77 PHE A C 1
ATOM 627 O O . PHE A 1 77 ? 16.672 5.964 8.082 1.00 86.44 77 PHE A O 1
ATOM 634 N N . LYS A 1 78 ? 17.781 4.025 7.981 1.00 89.12 78 LYS A N 1
ATOM 635 C CA . LYS A 1 78 ? 19.046 4.535 8.480 1.00 89.12 78 LYS A CA 1
ATOM 636 C C . LYS A 1 78 ? 20.062 4.519 7.342 1.00 89.12 78 LYS A C 1
ATOM 638 O O . LYS A 1 78 ? 20.330 3.473 6.747 1.00 89.12 78 LYS A O 1
ATOM 643 N N . LEU A 1 79 ? 20.596 5.700 7.050 1.00 91.69 79 LEU A N 1
ATOM 644 C CA . LEU A 1 79 ? 21.583 5.966 6.014 1.00 91.69 79 LEU A CA 1
ATOM 645 C C . LEU A 1 79 ? 22.921 6.295 6.677 1.00 91.69 79 LEU A C 1
ATOM 647 O O . LEU A 1 79 ? 23.038 7.314 7.352 1.00 91.69 79 LEU A O 1
ATOM 651 N N . GLU A 1 80 ? 23.923 5.446 6.493 1.00 93.62 80 GLU A N 1
ATOM 652 C CA . GLU A 1 80 ? 25.256 5.599 7.080 1.00 93.62 80 GLU A CA 1
ATOM 653 C C . GLU A 1 80 ? 26.285 5.833 5.979 1.00 93.62 80 GLU A C 1
ATOM 655 O O . GLU A 1 80 ? 26.468 4.993 5.101 1.00 93.62 80 GLU A O 1
ATOM 660 N N . GLY A 1 81 ? 26.968 6.970 6.028 1.00 91.31 81 GLY A N 1
ATOM 661 C CA . GLY A 1 81 ? 28.167 7.233 5.244 1.00 91.31 81 GLY A CA 1
ATOM 662 C C . GLY A 1 81 ? 29.413 7.240 6.124 1.00 91.31 81 GLY A C 1
ATOM 663 O O . GLY A 1 81 ? 29.344 7.111 7.342 1.00 91.31 81 GLY A O 1
ATOM 664 N N . LYS A 1 82 ? 30.583 7.450 5.513 1.00 89.50 82 LYS A N 1
ATOM 665 C CA . LYS A 1 82 ? 31.860 7.490 6.255 1.00 89.50 82 LYS A CA 1
ATOM 666 C C . LYS A 1 82 ? 31.927 8.585 7.324 1.00 89.50 82 LYS A C 1
ATOM 668 O O . LYS A 1 82 ? 32.649 8.436 8.299 1.00 89.50 82 LYS A O 1
ATOM 673 N N . THR A 1 83 ? 31.220 9.691 7.110 1.00 91.88 83 THR A N 1
ATOM 674 C CA . THR A 1 83 ? 31.277 10.893 7.958 1.00 91.88 83 THR A CA 1
ATOM 675 C C . THR A 1 83 ? 29.902 11.350 8.436 1.00 91.88 83 THR A C 1
ATOM 677 O O . THR A 1 83 ? 29.796 12.402 9.060 1.00 91.88 83 THR A O 1
ATOM 680 N N . PHE A 1 84 ? 28.839 10.607 8.121 1.00 89.12 84 PHE A N 1
ATOM 681 C CA . PHE A 1 84 ? 27.477 11.018 8.434 1.00 89.12 84 PHE A CA 1
ATOM 682 C C . PHE A 1 84 ? 26.579 9.825 8.731 1.00 89.12 84 PHE A C 1
ATOM 684 O O . PHE A 1 84 ? 26.780 8.723 8.226 1.00 89.12 84 PHE A O 1
ATOM 691 N N . GLN A 1 85 ? 25.535 10.089 9.505 1.00 91.56 85 GLN A N 1
ATOM 692 C CA . GLN A 1 85 ? 24.441 9.165 9.733 1.00 91.56 85 GLN A CA 1
ATOM 693 C C . GLN A 1 85 ? 23.138 9.962 9.710 1.00 91.56 85 GLN A C 1
ATOM 695 O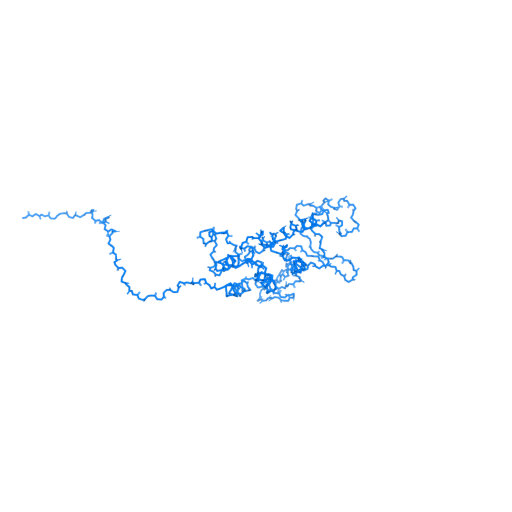 O . GLN A 1 85 ? 22.981 10.912 10.474 1.00 91.56 85 GLN A O 1
ATOM 700 N N . PHE A 1 86 ? 22.203 9.566 8.853 1.00 90.25 86 PHE A N 1
ATOM 701 C CA . PHE A 1 86 ? 20.873 10.158 8.781 1.00 90.25 86 PHE A CA 1
ATOM 702 C C . PHE A 1 86 ? 19.795 9.115 9.049 1.00 90.25 86 PHE A C 1
ATOM 704 O O . PHE A 1 86 ? 19.892 7.964 8.619 1.00 90.25 86 PHE A O 1
ATOM 711 N N . LEU A 1 87 ? 18.748 9.545 9.749 1.00 85.50 87 LEU A N 1
ATOM 712 C CA . LEU A 1 87 ? 17.482 8.832 9.816 1.00 85.50 87 LEU A CA 1
ATOM 713 C C . LEU A 1 87 ? 16.540 9.464 8.795 1.00 85.50 87 LEU A C 1
ATOM 715 O O . LEU A 1 87 ? 16.207 10.642 8.885 1.00 85.50 87 LEU A O 1
ATOM 719 N N . LEU A 1 88 ? 16.145 8.675 7.806 1.00 82.44 88 LEU A N 1
ATOM 720 C CA . LEU A 1 88 ? 15.172 9.049 6.796 1.00 82.44 88 LEU A CA 1
ATOM 721 C C . LEU A 1 88 ? 13.810 8.520 7.232 1.00 82.44 88 LEU A C 1
ATOM 723 O O . LEU A 1 88 ? 13.595 7.309 7.315 1.00 82.44 88 LEU A O 1
ATOM 727 N N . VAL A 1 89 ? 12.898 9.446 7.505 1.00 79.62 89 VAL A N 1
ATOM 728 C CA . VAL A 1 89 ? 11.513 9.155 7.869 1.00 79.62 89 VAL A CA 1
ATOM 729 C C . VAL A 1 89 ? 10.647 9.396 6.638 1.00 79.62 89 VAL A C 1
ATOM 731 O O . VAL A 1 89 ? 10.627 10.494 6.092 1.00 79.62 89 VAL A O 1
ATOM 734 N N . THR A 1 90 ? 9.947 8.362 6.189 1.00 71.44 90 THR A N 1
ATOM 735 C CA . THR A 1 90 ? 9.078 8.397 4.995 1.00 71.44 90 THR A CA 1
ATOM 736 C C . THR A 1 90 ? 7.589 8.426 5.343 1.00 71.44 90 THR A C 1
ATOM 738 O O . THR A 1 90 ? 6.744 8.557 4.464 1.00 71.44 90 THR A O 1
ATOM 741 N N . GLY A 1 91 ? 7.268 8.339 6.632 1.00 68.38 91 GLY A N 1
ATOM 742 C CA . GLY A 1 91 ? 5.922 8.394 7.182 1.00 68.38 91 GLY A CA 1
ATOM 743 C C . GLY A 1 91 ? 5.955 8.231 8.699 1.00 68.38 91 GLY A C 1
ATOM 744 O O . GLY A 1 91 ? 6.962 7.788 9.259 1.00 68.38 91 GLY A O 1
ATOM 745 N N . SER A 1 92 ? 4.852 8.565 9.366 1.00 72.44 92 SER A N 1
ATOM 746 C CA . SER A 1 92 ? 4.683 8.241 10.784 1.00 72.44 92 SER A CA 1
ATOM 747 C C . SER A 1 92 ? 4.702 6.720 10.988 1.00 72.44 92 SER A C 1
ATOM 749 O O . SER A 1 92 ? 4.264 5.955 10.129 1.00 72.44 92 SER A O 1
ATOM 751 N N . SER A 1 93 ? 5.230 6.261 12.115 1.00 70.06 93 SER A N 1
ATOM 752 C CA . SER A 1 93 ? 5.295 4.845 12.480 1.00 70.06 93 SER A CA 1
ATOM 753 C C . SER A 1 93 ? 5.221 4.734 13.987 1.00 70.06 93 SER A C 1
ATOM 755 O O . SER A 1 93 ? 6.101 5.258 14.663 1.00 70.06 93 SER A O 1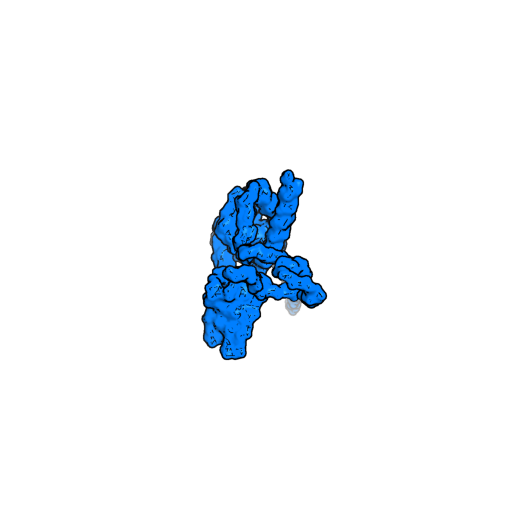
ATOM 757 N N . ILE A 1 94 ? 4.227 4.024 14.510 1.00 72.62 94 ILE A N 1
ATOM 758 C CA . ILE A 1 94 ? 4.041 3.816 15.946 1.00 72.62 94 ILE A CA 1
ATOM 759 C C . ILE A 1 94 ? 3.871 2.331 16.210 1.00 72.62 94 ILE A C 1
ATOM 761 O O . ILE A 1 94 ? 3.192 1.632 15.465 1.00 72.62 94 ILE A O 1
ATOM 765 N N . GLN A 1 95 ? 4.510 1.858 17.268 1.00 70.75 95 GLN A N 1
ATOM 766 C CA . GLN A 1 95 ? 4.470 0.474 17.706 1.00 70.75 95 GLN A CA 1
ATOM 767 C C . GLN A 1 95 ? 4.123 0.434 19.188 1.00 70.75 95 GLN A C 1
ATOM 769 O O . GLN A 1 95 ? 4.562 1.292 19.959 1.00 70.75 95 GLN A O 1
ATOM 774 N N . LYS A 1 96 ? 3.325 -0.562 19.575 1.00 74.12 96 LYS A N 1
ATOM 775 C CA . LYS A 1 96 ? 3.044 -0.864 20.974 1.00 74.12 96 LYS A CA 1
ATOM 776 C C . LYS A 1 96 ? 4.071 -1.876 21.469 1.00 74.12 96 LYS A C 1
ATOM 778 O O . LYS A 1 96 ? 4.245 -2.932 20.868 1.00 74.12 96 LYS A O 1
ATOM 783 N N . ASN A 1 97 ? 4.754 -1.541 22.550 1.00 75.81 97 ASN A N 1
ATOM 784 C CA . ASN A 1 97 ? 5.753 -2.398 23.171 1.00 75.81 97 ASN A CA 1
ATOM 785 C C . ASN A 1 97 ? 5.072 -3.467 24.037 1.00 75.81 97 ASN A C 1
ATOM 787 O O . ASN A 1 97 ? 3.902 -3.329 24.405 1.00 75.81 97 ASN A O 1
ATOM 791 N N . SER A 1 98 ? 5.827 -4.505 24.410 1.00 76.00 98 SER A N 1
ATOM 792 C CA . SER A 1 98 ? 5.386 -5.568 25.332 1.00 76.00 98 SER A CA 1
ATOM 793 C C . SER A 1 98 ? 4.793 -5.026 26.632 1.00 76.00 98 SER A C 1
ATOM 795 O O . SER A 1 98 ? 3.870 -5.611 27.188 1.00 76.00 98 SER A O 1
ATOM 797 N N . ASP A 1 99 ? 5.287 -3.870 27.069 1.00 79.94 99 ASP A N 1
ATOM 798 C CA . ASP A 1 99 ? 4.923 -3.238 28.336 1.00 79.94 99 ASP A CA 1
ATOM 799 C C . ASP A 1 99 ? 3.671 -2.349 28.206 1.00 79.94 99 ASP A C 1
ATOM 801 O O . ASP A 1 99 ? 3.335 -1.589 29.109 1.00 79.94 99 ASP A O 1
ATOM 805 N N . GLY A 1 100 ? 2.993 -2.387 27.054 1.00 72.38 100 GLY A N 1
ATOM 806 C CA . GLY A 1 100 ? 1.768 -1.633 26.779 1.00 72.38 100 GLY A CA 1
ATOM 807 C C . GLY A 1 100 ? 1.979 -0.181 26.338 1.00 72.38 100 GLY A C 1
ATOM 808 O O . GLY A 1 100 ? 1.024 0.450 25.889 1.00 72.38 100 GLY A O 1
ATOM 809 N N . ASN A 1 101 ? 3.211 0.330 26.407 1.00 79.75 101 ASN A N 1
ATOM 810 C CA . ASN A 1 101 ? 3.576 1.683 25.982 1.00 79.75 101 ASN A CA 1
ATOM 811 C C . ASN A 1 101 ? 3.676 1.810 24.457 1.00 79.75 101 ASN A C 1
ATOM 813 O O . ASN A 1 101 ? 4.077 0.868 23.777 1.00 79.75 101 ASN A O 1
ATOM 817 N N . TYR A 1 102 ? 3.392 2.998 23.921 1.00 77.25 102 TYR A N 1
ATOM 818 C CA . TYR A 1 102 ? 3.568 3.299 22.500 1.00 77.25 102 TYR A CA 1
ATOM 819 C C . TYR A 1 102 ? 4.888 4.032 22.257 1.00 77.25 102 TYR A C 1
ATOM 821 O O . TYR A 1 102 ? 5.199 5.012 22.933 1.00 77.25 102 TYR A O 1
ATOM 829 N N . THR A 1 103 ? 5.649 3.593 21.259 1.00 76.44 103 THR A N 1
ATOM 830 C CA . THR A 1 103 ? 6.860 4.280 20.789 1.00 76.44 103 THR A CA 1
ATOM 831 C C . THR A 1 103 ? 6.839 4.430 19.280 1.00 76.44 103 THR A C 1
ATOM 833 O O . THR A 1 103 ? 6.357 3.552 18.565 1.00 76.44 103 THR A O 1
ATOM 836 N N . GLY A 1 104 ? 7.337 5.553 18.769 1.00 77.38 104 GLY A N 1
ATOM 837 C CA . GLY A 1 104 ? 7.246 5.816 17.343 1.00 77.38 104 GLY A CA 1
ATOM 838 C C . GLY A 1 104 ? 7.786 7.161 16.897 1.00 77.38 104 GLY A C 1
ATOM 839 O O . GLY A 1 104 ? 8.293 7.952 17.687 1.00 77.38 104 GLY A O 1
ATOM 840 N N . ILE A 1 105 ? 7.644 7.401 15.599 1.00 76.38 105 ILE A N 1
ATOM 841 C CA . ILE A 1 105 ? 7.919 8.671 14.941 1.00 76.38 105 ILE A CA 1
ATOM 842 C C . ILE A 1 105 ? 6.596 9.216 14.423 1.00 76.38 105 ILE A C 1
ATOM 844 O O . ILE A 1 105 ? 5.862 8.514 13.726 1.00 76.38 105 ILE A O 1
ATOM 848 N N . ILE A 1 106 ? 6.310 10.471 14.750 1.00 76.38 106 ILE A N 1
ATOM 849 C CA . ILE A 1 106 ? 5.155 11.210 14.251 1.00 76.38 106 ILE A CA 1
ATOM 850 C C . ILE A 1 106 ? 5.683 12.389 13.441 1.00 76.38 106 ILE A C 1
ATOM 852 O O . ILE A 1 106 ? 6.469 13.188 13.947 1.00 76.38 106 ILE A O 1
ATOM 856 N N . ILE A 1 107 ? 5.263 12.489 12.182 1.00 73.56 107 ILE A N 1
ATOM 857 C CA . ILE A 1 107 ? 5.534 13.664 11.355 1.00 73.56 107 ILE A CA 1
ATOM 858 C C . ILE A 1 107 ? 4.444 14.699 11.659 1.00 73.56 107 ILE A C 1
ATOM 860 O O . ILE A 1 107 ? 3.293 14.515 11.266 1.00 73.56 107 ILE A O 1
ATOM 864 N N . ASP A 1 108 ? 4.800 15.759 12.388 1.00 74.25 108 ASP A N 1
ATOM 865 C CA . ASP A 1 108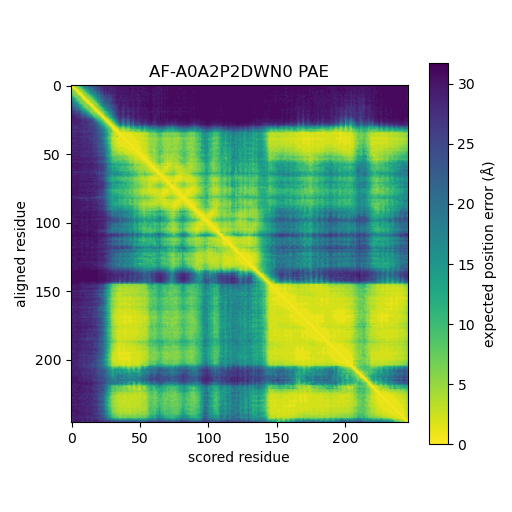 ? 3.914 16.899 12.653 1.00 74.25 108 ASP A CA 1
ATOM 866 C C . ASP A 1 108 ? 4.023 17.924 11.521 1.00 74.25 108 ASP A C 1
ATOM 868 O O . ASP A 1 108 ? 5.091 18.481 11.263 1.00 74.25 108 ASP A O 1
ATOM 872 N N . GLU A 1 109 ? 2.904 18.208 10.861 1.00 66.06 109 GLU A N 1
ATOM 873 C CA . GLU A 1 109 ? 2.811 19.316 9.920 1.00 66.06 109 GLU A CA 1
ATOM 874 C C . GLU A 1 109 ? 2.144 20.515 10.603 1.00 66.06 109 GLU A C 1
ATOM 876 O O . GLU A 1 109 ? 1.026 20.418 11.107 1.00 66.06 109 GLU A O 1
ATOM 881 N N . LYS A 1 110 ? 2.786 21.689 10.522 1.00 64.00 110 LYS A N 1
ATOM 882 C CA . LYS A 1 110 ? 2.172 22.997 10.831 1.00 64.00 110 LYS A CA 1
ATOM 883 C C . LYS A 1 110 ? 1.828 23.234 12.312 1.00 64.00 110 LYS A C 1
ATOM 885 O O . LYS A 1 110 ? 0.818 23.864 12.616 1.00 64.00 110 LYS A O 1
ATOM 890 N N . GLY A 1 111 ? 2.689 22.801 13.235 1.00 68.75 111 GLY A N 1
ATOM 891 C CA . GLY A 1 111 ? 2.653 23.247 14.635 1.00 68.75 111 GLY A CA 1
ATOM 892 C C . GLY A 1 111 ? 1.471 22.719 15.450 1.00 68.75 111 GLY A C 1
ATOM 893 O O . GLY A 1 111 ? 1.212 23.234 16.541 1.00 68.75 111 GLY A O 1
ATOM 894 N N . LYS A 1 112 ? 0.769 21.685 14.967 1.00 77.69 112 LYS A N 1
ATOM 895 C CA . LYS A 1 112 ? -0.309 21.034 15.725 1.00 77.69 112 LYS A CA 1
ATOM 896 C C . LYS A 1 112 ? 0.230 20.420 17.008 1.00 77.69 112 LYS A C 1
ATOM 898 O O . LYS A 1 112 ? -0.436 20.502 18.038 1.00 77.69 112 LYS A O 1
ATOM 903 N N . PHE A 1 113 ? 1.463 19.917 16.980 1.00 82.12 113 PHE A N 1
ATOM 904 C CA . PHE A 1 113 ? 2.159 19.465 18.179 1.00 82.12 113 PHE A CA 1
ATOM 905 C C . PHE A 1 113 ? 2.229 20.545 19.257 1.00 82.12 113 PHE A C 1
ATOM 907 O O . PHE A 1 113 ? 1.866 20.284 20.401 1.00 82.12 113 PHE A O 1
ATOM 914 N N . HIS A 1 114 ? 2.596 21.776 18.888 1.00 80.38 114 HIS A N 1
ATOM 915 C CA . HIS A 1 114 ? 2.692 22.887 19.837 1.00 80.38 114 HIS A CA 1
ATOM 916 C C . HIS A 1 114 ? 1.343 23.198 20.492 1.00 80.38 114 HIS A C 1
ATOM 918 O O . HIS A 1 114 ? 1.294 23.477 21.685 1.00 80.38 114 HIS A O 1
ATOM 924 N N . ARG A 1 115 ? 0.240 23.103 19.741 1.00 80.69 115 ARG A N 1
ATOM 925 C CA . ARG A 1 115 ? -1.112 23.256 20.293 1.00 80.69 115 ARG A CA 1
ATOM 926 C C . ARG A 1 115 ? -1.504 22.080 21.191 1.00 80.69 115 ARG A C 1
ATOM 928 O O . ARG A 1 115 ? -2.128 22.292 22.225 1.00 80.69 115 ARG A O 1
ATOM 935 N N . ALA A 1 116 ? -1.156 20.852 20.812 1.00 82.75 116 ALA A N 1
ATOM 936 C CA . ALA A 1 116 ? -1.511 19.654 21.567 1.00 82.75 116 ALA A CA 1
ATOM 937 C C . ALA A 1 116 ? -0.860 19.644 22.961 1.00 82.75 116 ALA A C 1
ATOM 939 O O . ALA A 1 116 ? -1.552 19.410 23.952 1.00 82.75 116 ALA A O 1
ATOM 940 N N . ILE A 1 117 ? 0.432 19.978 23.052 1.00 84.44 117 ILE A N 1
ATOM 941 C CA . ILE A 1 117 ? 1.189 19.965 24.318 1.00 84.44 117 ILE A CA 1
ATOM 942 C C . ILE A 1 117 ? 0.837 21.108 25.278 1.00 84.44 117 ILE A C 1
ATOM 944 O O . ILE A 1 117 ? 1.232 21.071 26.438 1.00 84.44 117 ILE A O 1
ATOM 948 N N . GLN A 1 118 ? 0.104 22.128 24.820 1.00 85.38 118 GLN A N 1
ATOM 949 C CA . GLN A 1 118 ? -0.423 23.183 25.697 1.00 85.38 118 GLN A CA 1
ATOM 950 C C . GLN A 1 118 ? -1.581 22.695 26.577 1.00 85.38 118 GLN A C 1
ATOM 952 O O . GLN A 1 118 ? -1.975 23.384 27.515 1.00 85.38 118 GLN A O 1
ATOM 957 N N . SER A 1 119 ? -2.137 21.523 26.274 1.00 81.50 119 SER A N 1
ATOM 958 C CA . SER A 1 119 ? -3.168 20.873 27.076 1.00 81.50 119 SER A CA 1
ATOM 959 C C . SER A 1 119 ? -2.611 19.651 27.799 1.00 81.50 119 SER A C 1
ATOM 961 O O . SER A 1 119 ? -1.656 19.035 27.331 1.00 81.50 119 SER A O 1
ATOM 963 N N . GLU A 1 120 ? -3.221 19.284 28.927 1.00 84.00 120 GLU A N 1
ATOM 964 C CA . GLU A 1 120 ? -2.909 18.025 29.604 1.00 84.00 120 GLU A CA 1
ATOM 965 C C . GLU A 1 120 ? -3.235 16.854 28.659 1.00 84.00 120 GLU A C 1
ATOM 967 O O . GLU A 1 120 ? -4.317 16.818 28.076 1.00 84.00 120 GLU A O 1
ATOM 972 N N . ILE A 1 121 ? -2.282 15.937 28.470 1.00 86.38 121 ILE A N 1
ATOM 973 C CA . ILE A 1 121 ? -2.423 14.736 27.637 1.00 86.38 121 ILE A CA 1
ATOM 974 C C . ILE A 1 121 ? -2.234 13.531 28.554 1.00 86.38 121 ILE A C 1
ATOM 976 O O . ILE A 1 121 ? -1.162 13.368 29.138 1.00 86.38 121 ILE A O 1
ATOM 980 N N . LYS A 1 122 ? -3.262 12.690 28.681 1.00 84.81 122 LYS A N 1
ATOM 981 C CA . LYS A 1 122 ? -3.274 11.548 29.614 1.00 84.81 122 LYS A CA 1
ATOM 982 C C . LYS A 1 122 ? -3.033 10.214 28.926 1.00 84.81 122 LYS A C 1
ATOM 984 O O . LYS A 1 122 ? -2.559 9.278 29.564 1.00 84.81 122 LYS A O 1
ATOM 989 N N . THR A 1 123 ? -3.351 10.123 27.638 1.00 84.38 123 THR A N 1
ATOM 990 C CA . THR A 1 123 ? -3.212 8.890 26.858 1.00 84.38 123 THR A CA 1
ATOM 991 C C . THR A 1 123 ? -2.631 9.160 25.472 1.00 84.38 123 THR A C 1
ATOM 993 O O . THR A 1 123 ? -2.639 10.290 24.975 1.00 84.38 123 THR A O 1
ATOM 996 N N . ALA A 1 124 ? -2.117 8.110 24.824 1.00 78.44 124 ALA A N 1
ATOM 997 C CA . ALA A 1 124 ? -1.658 8.207 23.443 1.00 78.44 124 ALA A CA 1
ATOM 998 C C . ALA A 1 124 ? -2.839 8.524 22.513 1.00 78.44 124 ALA A C 1
ATOM 1000 O O . ALA A 1 124 ? -2.729 9.380 21.647 1.00 78.44 124 ALA A O 1
ATOM 1001 N N . GLU A 1 125 ? -3.996 7.909 22.730 1.00 80.69 125 GLU A N 1
ATOM 1002 C CA . GLU A 1 125 ? -5.223 8.145 21.968 1.00 80.69 125 GLU A CA 1
ATOM 1003 C C . GLU A 1 125 ? -5.604 9.633 21.975 1.00 80.69 125 GLU A C 1
ATOM 1005 O O . GLU A 1 125 ? -5.910 10.205 20.927 1.00 80.69 125 GLU A O 1
ATOM 1010 N N . GLU A 1 126 ? -5.506 10.282 23.138 1.00 83.94 126 GLU A N 1
ATOM 1011 C CA . GLU A 1 126 ? -5.770 11.712 23.288 1.00 83.94 126 GLU A CA 1
ATOM 1012 C C . GLU A 1 126 ? -4.767 12.571 22.502 1.00 83.94 126 GLU A C 1
ATOM 1014 O O . GLU A 1 126 ? -5.163 13.523 21.822 1.00 83.94 126 GLU A O 1
ATOM 1019 N N . LEU A 1 127 ? -3.475 12.226 22.539 1.00 84.56 127 LEU A N 1
ATOM 1020 C CA . LEU A 1 127 ? -2.453 12.908 21.742 1.00 84.56 127 LEU A CA 1
ATOM 1021 C C . LEU A 1 127 ? -2.770 12.826 20.243 1.00 84.56 127 LEU A C 1
ATOM 1023 O O . LEU A 1 127 ? -2.725 13.837 19.547 1.00 84.56 127 LEU A O 1
ATOM 1027 N N . PHE A 1 128 ? -3.125 11.644 19.740 1.00 79.56 128 PHE A N 1
ATOM 1028 C CA . PHE A 1 128 ? -3.431 11.442 18.321 1.00 79.56 128 PHE A CA 1
ATOM 1029 C C . PHE A 1 128 ? -4.664 12.213 17.873 1.00 79.56 128 PHE A C 1
ATOM 1031 O O . PHE A 1 128 ? -4.625 12.857 16.826 1.00 79.56 128 PHE A O 1
ATOM 1038 N N . GLN A 1 129 ? -5.723 12.214 18.686 1.00 79.75 129 GLN A N 1
ATOM 1039 C CA . GLN A 1 129 ? -6.914 13.017 18.418 1.00 79.75 129 GLN A CA 1
ATOM 1040 C C . GLN A 1 129 ? -6.572 14.506 18.311 1.00 79.75 129 GLN A C 1
ATOM 1042 O O . GLN A 1 129 ? -6.996 15.163 17.362 1.00 79.75 129 GLN A O 1
ATOM 1047 N N . LYS A 1 130 ? -5.758 15.039 19.232 1.00 80.62 130 LYS A N 1
ATOM 1048 C CA . LYS A 1 130 ? -5.334 16.452 19.209 1.00 80.62 130 LYS A CA 1
ATOM 1049 C C . LYS A 1 130 ? -4.448 16.794 18.013 1.00 80.62 130 LYS A C 1
ATOM 1051 O O . LYS A 1 130 ? -4.499 17.919 17.522 1.00 80.62 130 LYS A O 1
ATOM 1056 N N . LEU A 1 131 ? -3.645 15.841 17.546 1.00 78.56 131 LEU A N 1
ATOM 1057 C CA . LEU A 1 131 ? -2.840 15.988 16.333 1.00 78.56 131 LEU A CA 1
ATOM 1058 C C . LEU A 1 131 ? -3.657 15.774 15.047 1.00 78.56 131 LEU A C 1
ATOM 1060 O O . LEU A 1 131 ? -3.128 15.977 13.953 1.00 78.56 131 LEU A O 1
ATOM 1064 N N . GLU A 1 132 ? -4.936 15.395 15.167 1.00 74.81 132 GLU A N 1
ATOM 1065 C CA . GLU A 1 132 ? -5.803 14.974 14.058 1.00 74.81 132 GLU A CA 1
ATOM 1066 C C . GLU A 1 132 ? -5.161 13.850 13.234 1.00 74.81 132 GLU A C 1
ATOM 1068 O O . GLU A 1 132 ? -5.298 13.775 12.011 1.00 74.81 132 GLU A O 1
ATOM 1073 N N . LEU A 1 133 ? -4.406 12.990 13.912 1.00 70.44 133 LEU A N 1
ATOM 1074 C CA . LEU A 1 133 ? -3.772 11.833 13.314 1.00 70.44 133 LEU A CA 1
ATOM 1075 C C . LEU A 1 133 ? -4.679 10.623 13.517 1.00 70.44 133 LEU A C 1
ATOM 1077 O O . LEU A 1 133 ? -5.243 10.459 14.603 1.00 70.44 133 LEU A O 1
ATOM 1081 N N . PRO A 1 134 ? -4.804 9.741 12.512 1.00 59.75 134 PRO A N 1
ATOM 1082 C CA . PRO A 1 134 ? -5.448 8.458 12.736 1.00 59.75 134 PRO A CA 1
ATOM 1083 C C . PRO A 1 134 ? -4.684 7.730 13.845 1.00 59.75 134 PRO A C 1
ATOM 1085 O O . PRO A 1 134 ? -3.462 7.575 13.751 1.00 59.75 134 PRO A O 1
ATOM 1088 N N . PHE A 1 135 ? -5.387 7.322 14.906 1.00 62.94 135 PHE A N 1
ATOM 1089 C CA . PHE A 1 135 ? -4.763 6.506 15.938 1.00 62.94 135 PHE A CA 1
ATOM 1090 C C . PHE A 1 135 ? -4.326 5.189 15.291 1.00 62.94 135 PHE A C 1
ATOM 1092 O O . PHE A 1 135 ? -5.142 4.560 14.611 1.00 62.94 135 PHE A O 1
ATOM 1099 N N . PRO A 1 136 ? -3.058 4.778 15.438 1.00 57.22 136 PRO A N 1
ATOM 1100 C CA . PRO A 1 136 ? -2.634 3.466 15.003 1.00 57.22 136 PRO A CA 1
ATOM 1101 C C . PRO A 1 136 ? -3.409 2.458 15.851 1.00 57.22 136 PRO A C 1
ATOM 1103 O O . PRO A 1 136 ? -3.087 2.246 17.019 1.00 57.22 136 PRO A O 1
ATOM 1106 N N . GLU A 1 137 ? -4.438 1.826 15.282 1.00 48.62 137 GLU A N 1
ATOM 1107 C CA . GLU A 1 137 ? -4.851 0.524 15.798 1.00 48.62 137 GLU A CA 1
ATOM 1108 C C . GLU A 1 137 ? -3.579 -0.327 15.897 1.00 48.62 137 GLU A C 1
ATOM 1110 O O . GLU A 1 137 ? -2.696 -0.228 15.040 1.00 48.62 137 GLU A O 1
ATOM 1115 N N . VAL A 1 138 ? -3.450 -1.071 16.996 1.00 40.59 138 VAL A N 1
ATOM 1116 C CA . VAL A 1 138 ? -2.215 -1.718 17.478 1.00 40.59 138 VAL A CA 1
ATOM 1117 C C . VAL A 1 138 ? -1.513 -2.604 16.429 1.00 40.59 138 VAL A C 1
ATOM 1119 O O . VAL A 1 138 ? -0.344 -2.923 16.606 1.00 40.59 138 VAL A O 1
ATOM 1122 N N . ASP A 1 139 ? -2.131 -2.854 15.280 1.00 33.75 139 ASP A N 1
ATOM 1123 C CA . ASP A 1 139 ? -1.549 -3.504 14.110 1.00 33.75 139 ASP A CA 1
ATOM 1124 C C . ASP A 1 139 ? -1.401 -2.543 12.917 1.00 33.75 139 ASP A C 1
ATOM 1126 O O . ASP A 1 139 ? -1.905 -2.782 11.818 1.00 33.75 139 ASP A O 1
ATOM 1130 N N . SER A 1 140 ? -0.660 -1.441 13.088 1.00 34.50 140 SER A N 1
ATOM 1131 C CA . SER A 1 140 ? -0.297 -0.542 11.977 1.00 34.50 140 SER A CA 1
ATOM 1132 C C . SER A 1 140 ? 0.803 -1.127 11.074 1.00 34.50 140 SER A C 1
ATOM 1134 O O . SER A 1 140 ? 1.749 -0.462 10.655 1.00 34.50 140 SER A O 1
ATOM 1136 N N . GLN A 1 141 ? 0.631 -2.391 10.687 1.00 39.97 141 GLN A N 1
ATOM 1137 C CA . GLN A 1 141 ? 1.004 -2.814 9.352 1.00 39.97 141 GLN A CA 1
ATOM 1138 C C . GLN A 1 141 ? 0.031 -2.118 8.395 1.00 39.97 141 GLN A C 1
ATOM 1140 O O . GLN A 1 141 ? -1.117 -2.524 8.219 1.00 39.97 141 GLN A O 1
ATOM 1145 N N . VAL A 1 142 ? 0.495 -1.087 7.694 1.00 40.50 142 VAL A N 1
ATOM 1146 C CA . VAL A 1 142 ? -0.256 -0.464 6.584 1.00 40.50 142 VAL A CA 1
ATOM 1147 C C . VAL A 1 142 ? -0.543 -1.491 5.454 1.00 40.50 142 VAL A C 1
ATOM 1149 O O . VAL A 1 142 ? -1.290 -1.214 4.521 1.00 40.50 142 VAL A O 1
ATOM 1152 N N . GLY A 1 143 ? -0.018 -2.722 5.565 1.00 42.53 143 GLY A N 1
ATOM 1153 C CA . GLY A 1 143 ? -0.387 -3.897 4.769 1.00 42.53 143 GLY A CA 1
ATOM 1154 C C . GLY A 1 143 ? -1.502 -4.803 5.332 1.00 42.53 143 GLY A C 1
ATOM 1155 O O . GLY A 1 143 ? -1.999 -5.632 4.572 1.00 42.53 143 GLY A O 1
ATOM 1156 N N . GLU A 1 144 ? -1.931 -4.664 6.594 1.00 46.88 144 GLU A N 1
ATOM 1157 C CA . GLU A 1 144 ? -2.981 -5.502 7.218 1.00 46.88 144 GLU A CA 1
ATOM 1158 C C . GLU A 1 144 ? -4.308 -4.768 7.461 1.00 46.88 144 GLU A C 1
ATOM 1160 O O . GLU A 1 144 ? -5.356 -5.406 7.409 1.00 46.88 144 GLU A O 1
ATOM 1165 N N . SER A 1 145 ? -4.312 -3.436 7.597 1.00 63.72 145 SER A N 1
ATOM 1166 C CA . SER A 1 145 ? -5.542 -2.645 7.829 1.00 63.72 145 SER A CA 1
ATOM 1167 C C . SER A 1 145 ? -6.611 -2.827 6.735 1.00 63.72 145 SER A C 1
ATOM 1169 O O . SER A 1 145 ? -7.808 -2.892 7.017 1.00 63.72 145 SER A O 1
ATOM 1171 N N . TRP A 1 146 ? -6.203 -3.009 5.476 1.00 81.06 146 TRP A N 1
ATOM 1172 C CA . TRP A 1 146 ? -7.157 -3.256 4.392 1.00 81.06 146 TRP A CA 1
ATOM 1173 C C . TRP A 1 146 ? -7.720 -4.687 4.408 1.00 81.06 146 TRP A C 1
ATOM 1175 O O . TRP A 1 146 ? -8.766 -4.936 3.816 1.00 81.06 146 TRP A O 1
ATOM 1185 N N . LYS A 1 147 ? -7.088 -5.645 5.099 1.00 85.00 147 LYS A N 1
ATOM 1186 C CA . LYS A 1 147 ? -7.555 -7.042 5.125 1.00 85.00 147 LYS A CA 1
ATOM 1187 C C . LYS A 1 147 ? -8.881 -7.205 5.855 1.00 85.00 147 LYS A C 1
ATOM 1189 O O . LYS A 1 147 ? -9.623 -8.134 5.549 1.00 85.00 147 LYS A O 1
ATOM 1194 N N . ALA A 1 148 ? -9.242 -6.266 6.730 1.00 83.94 148 ALA A N 1
ATOM 1195 C CA . ALA A 1 148 ? -10.581 -6.201 7.311 1.00 83.94 148 ALA A CA 1
ATOM 1196 C C . ALA A 1 148 ? -11.687 -6.159 6.232 1.00 83.94 148 ALA A C 1
ATOM 1198 O O . ALA A 1 148 ? -12.784 -6.671 6.446 1.00 83.94 148 ALA A O 1
ATOM 1199 N N . ILE A 1 149 ? -11.387 -5.623 5.041 1.00 89.75 149 ILE A N 1
ATOM 1200 C CA . ILE A 1 149 ? -12.296 -5.567 3.883 1.00 89.75 149 ILE A CA 1
ATOM 1201 C C . ILE A 1 149 ? -12.607 -6.964 3.341 1.00 89.75 149 ILE A C 1
ATOM 1203 O O . ILE A 1 149 ? -13.704 -7.201 2.835 1.00 89.75 149 ILE A O 1
ATOM 1207 N N . LEU A 1 150 ? -11.680 -7.917 3.473 1.00 89.81 150 LEU A N 1
ATOM 1208 C CA . LEU A 1 150 ? -11.887 -9.297 3.025 1.00 89.81 150 LEU A CA 1
ATOM 1209 C C . LEU A 1 150 ? -13.039 -9.978 3.777 1.00 89.81 150 LEU A C 1
ATOM 1211 O O . LEU A 1 150 ? -13.657 -10.888 3.236 1.00 89.81 150 LEU A O 1
ATOM 1215 N N . GLN A 1 151 ? -13.356 -9.499 4.984 1.00 90.00 151 GLN A N 1
ATOM 1216 C CA . GLN A 1 151 ? -14.476 -9.974 5.801 1.00 90.00 151 GLN A CA 1
ATOM 1217 C C . GLN A 1 151 ? -15.787 -9.224 5.526 1.00 90.00 151 GLN A C 1
ATOM 1219 O O . GLN A 1 151 ? -16.821 -9.535 6.112 1.00 90.00 151 GLN A O 1
ATOM 1224 N N . TRP A 1 152 ? -15.773 -8.198 4.671 1.00 91.88 152 TRP A N 1
ATOM 1225 C CA . TRP A 1 152 ? -16.994 -7.496 4.290 1.00 91.88 152 TRP A CA 1
ATOM 1226 C C . TRP A 1 152 ? -17.839 -8.354 3.350 1.00 91.88 152 TRP A C 1
ATOM 1228 O O . TRP A 1 152 ? -17.326 -9.179 2.598 1.00 91.88 152 TRP A O 1
ATOM 1238 N N . GLU A 1 153 ? -19.145 -8.103 3.326 1.00 93.94 153 GLU A N 1
ATOM 1239 C CA . GLU A 1 153 ? -20.019 -8.713 2.327 1.00 93.94 153 GLU A CA 1
ATOM 1240 C C . GLU A 1 153 ? -19.566 -8.324 0.914 1.00 93.94 153 GLU A C 1
ATOM 1242 O O . GLU A 1 153 ? -19.128 -7.192 0.667 1.00 93.94 153 GLU A O 1
ATOM 1247 N N . ARG A 1 154 ? -19.738 -9.244 -0.042 1.00 92.94 154 ARG A N 1
ATOM 1248 C CA . ARG A 1 154 ? -19.294 -9.069 -1.434 1.00 92.94 154 ARG A CA 1
ATOM 1249 C C . ARG A 1 154 ? -19.812 -7.779 -2.073 1.00 92.94 154 ARG A C 1
ATOM 1251 O O . ARG A 1 154 ? -19.105 -7.159 -2.864 1.00 92.94 154 ARG A O 1
ATOM 1258 N N . PHE A 1 155 ? -21.023 -7.355 -1.708 1.00 94.31 155 PHE A N 1
ATOM 1259 C CA . PHE A 1 155 ? -21.586 -6.080 -2.144 1.00 94.31 155 PHE A CA 1
ATOM 1260 C C . PHE A 1 155 ? -20.674 -4.902 -1.773 1.00 94.31 155 PHE A C 1
ATOM 1262 O O . PHE A 1 155 ? -20.297 -4.119 -2.641 1.00 94.31 155 PHE A O 1
ATOM 1269 N N . TRP A 1 156 ? -20.255 -4.803 -0.511 1.00 95.00 156 TRP A N 1
ATOM 1270 C CA . TRP A 1 156 ? -19.414 -3.708 -0.025 1.00 95.00 156 TRP A CA 1
ATOM 1271 C C . TRP A 1 156 ? -17.991 -3.759 -0.569 1.00 95.00 156 TRP A C 1
ATOM 1273 O O . TRP A 1 156 ? -17.410 -2.715 -0.869 1.00 95.00 156 TRP A O 1
ATOM 1283 N N . GLN A 1 157 ? -17.456 -4.963 -0.764 1.00 95.62 157 GLN A N 1
ATOM 1284 C CA . GLN A 1 157 ? -16.181 -5.166 -1.450 1.00 95.62 157 GLN A CA 1
ATOM 1285 C C . GLN A 1 157 ? -16.230 -4.623 -2.887 1.00 95.62 157 GLN A C 1
ATOM 1287 O O . GLN A 1 157 ? -15.361 -3.849 -3.295 1.00 95.62 157 GLN A O 1
ATOM 1292 N N . ALA A 1 158 ? -17.281 -4.963 -3.638 1.00 94.50 158 ALA A N 1
ATOM 1293 C CA . ALA A 1 158 ? -17.483 -4.472 -4.998 1.00 94.50 158 ALA A CA 1
ATOM 1294 C C . ALA A 1 158 ? -17.729 -2.955 -5.036 1.00 94.50 158 ALA A C 1
ATOM 1296 O O . ALA A 1 158 ? -17.172 -2.271 -5.893 1.00 94.50 158 ALA A O 1
ATOM 1297 N N . GLN A 1 159 ? -18.496 -2.405 -4.086 1.00 94.62 159 GLN A N 1
ATOM 1298 C CA . GLN A 1 159 ? -18.716 -0.958 -3.963 1.00 94.62 159 GLN A CA 1
ATOM 1299 C C . GLN A 1 159 ? -17.415 -0.192 -3.712 1.00 94.62 159 GLN A C 1
ATOM 1301 O O . GLN A 1 159 ? -17.212 0.874 -4.295 1.00 94.62 159 GLN A O 1
ATOM 1306 N N . LEU A 1 160 ? -16.523 -0.726 -2.875 1.00 95.19 160 LEU A N 1
ATOM 1307 C CA . LEU A 1 160 ? -15.214 -0.125 -2.649 1.00 95.19 160 LEU A CA 1
ATOM 1308 C C . LEU A 1 160 ? -14.391 -0.093 -3.938 1.00 95.19 160 LEU A C 1
ATOM 1310 O O . LEU A 1 160 ? -13.905 0.968 -4.327 1.00 95.19 160 LEU A O 1
ATOM 1314 N N . LEU A 1 161 ? -14.273 -1.229 -4.629 1.00 95.44 161 LEU A N 1
ATOM 1315 C CA . LEU A 1 161 ? -13.504 -1.305 -5.872 1.00 95.44 161 LEU A CA 1
ATOM 1316 C C . LEU A 1 161 ? -14.112 -0.437 -6.979 1.00 95.44 161 LEU A C 1
ATOM 1318 O O . LEU A 1 161 ? -13.369 0.183 -7.732 1.00 95.44 161 LEU A O 1
ATOM 1322 N N . ALA A 1 162 ? -15.438 -0.332 -7.065 1.00 93.38 162 ALA A N 1
ATOM 1323 C CA . ALA A 1 162 ? -16.124 0.527 -8.032 1.00 93.38 162 ALA A CA 1
ATOM 1324 C C . ALA A 1 162 ? -15.877 2.030 -7.799 1.00 93.38 162 ALA A C 1
ATOM 1326 O O . ALA A 1 162 ? -15.999 2.828 -8.726 1.00 93.38 162 ALA A O 1
ATOM 1327 N N . LYS A 1 163 ? -15.526 2.428 -6.571 1.00 92.81 163 LYS A N 1
ATOM 1328 C CA . LYS A 1 163 ? -15.183 3.816 -6.219 1.00 92.81 163 LYS A CA 1
ATOM 1329 C C . LYS A 1 163 ? -13.735 4.189 -6.514 1.00 92.81 163 LYS A C 1
ATOM 1331 O O . LYS A 1 163 ? -13.405 5.374 -6.468 1.00 92.81 163 LYS A O 1
ATOM 1336 N N . LEU A 1 164 ? -12.880 3.208 -6.784 1.00 93.19 164 LEU A N 1
ATOM 1337 C CA . LEU A 1 164 ? -11.475 3.430 -7.090 1.00 93.19 164 LEU A CA 1
ATOM 1338 C C . LEU A 1 164 ? -11.273 3.576 -8.594 1.00 93.19 164 LEU A C 1
ATOM 1340 O O . LEU A 1 164 ? -11.865 2.863 -9.406 1.00 93.19 164 LEU A O 1
ATOM 1344 N N . ARG A 1 165 ? -10.383 4.491 -8.972 1.00 92.62 165 ARG A N 1
ATOM 1345 C CA . ARG A 1 165 ? -9.993 4.657 -10.373 1.00 92.62 165 ARG A CA 1
ATOM 1346 C C . ARG A 1 165 ? -9.120 3.474 -10.829 1.00 92.62 165 ARG A C 1
ATOM 1348 O O . ARG A 1 165 ? -8.329 2.969 -10.031 1.00 92.62 165 ARG A O 1
ATOM 1355 N N . PRO A 1 166 ? -9.188 3.045 -12.103 1.00 93.06 166 PRO A N 1
ATOM 1356 C CA . PRO A 1 166 ? -8.407 1.902 -12.588 1.00 93.06 166 PRO A CA 1
ATOM 1357 C C . PRO A 1 166 ? -6.893 2.031 -12.371 1.00 93.06 166 PRO A C 1
ATOM 1359 O O . PRO A 1 166 ? -6.241 1.053 -12.012 1.00 93.06 166 PRO A O 1
ATOM 1362 N N . ASN A 1 167 ? -6.339 3.238 -12.517 1.00 89.75 167 ASN A N 1
ATOM 1363 C CA . ASN A 1 167 ? -4.923 3.520 -12.268 1.00 89.75 167 ASN A CA 1
ATOM 1364 C C . ASN A 1 167 ? -4.545 3.349 -10.785 1.00 89.75 167 ASN A C 1
ATOM 1366 O O . ASN A 1 167 ? -3.475 2.826 -10.480 1.00 89.75 167 ASN A O 1
ATOM 1370 N N . VAL A 1 168 ? -5.430 3.738 -9.861 1.00 91.31 168 VAL A N 1
ATOM 1371 C CA . VAL A 1 168 ? -5.266 3.520 -8.414 1.00 91.31 168 VAL A CA 1
ATOM 1372 C C . VAL A 1 168 ? -5.229 2.024 -8.132 1.00 91.31 168 VAL A C 1
ATOM 1374 O O . VAL A 1 168 ? -4.301 1.544 -7.492 1.00 91.31 168 VAL A O 1
ATOM 1377 N N . ILE A 1 169 ? -6.198 1.273 -8.663 1.00 94.69 169 ILE A N 1
ATOM 1378 C CA . ILE A 1 169 ? -6.286 -0.181 -8.481 1.00 94.69 169 ILE A CA 1
ATOM 1379 C C . ILE A 1 169 ? -5.047 -0.882 -9.051 1.00 94.69 169 ILE A C 1
ATOM 1381 O O . ILE A 1 169 ? -4.516 -1.785 -8.407 1.00 94.69 169 ILE A O 1
ATOM 1385 N N . ALA A 1 170 ? -4.557 -0.457 -10.220 1.00 93.94 170 ALA A N 1
ATOM 1386 C CA . ALA A 1 170 ? -3.336 -0.992 -10.813 1.00 93.94 170 ALA A CA 1
ATOM 1387 C C . ALA A 1 170 ? -2.151 -0.839 -9.851 1.00 93.94 170 ALA A C 1
ATOM 1389 O O . ALA A 1 170 ? -1.514 -1.833 -9.512 1.00 93.94 170 ALA A O 1
ATOM 1390 N N . ILE A 1 171 ? -1.916 0.368 -9.331 1.00 91.38 171 ILE A N 1
ATOM 1391 C CA . ILE A 1 171 ? -0.847 0.635 -8.362 1.00 91.38 171 ILE A CA 1
ATOM 1392 C C . ILE A 1 171 ? -1.048 -0.160 -7.060 1.00 91.38 171 ILE A C 1
ATOM 1394 O O . ILE A 1 171 ? -0.126 -0.849 -6.626 1.00 91.38 171 ILE A O 1
ATOM 1398 N N . LEU A 1 172 ? -2.249 -0.151 -6.472 1.00 91.69 172 LEU A N 1
ATOM 1399 C CA . LEU A 1 172 ? -2.561 -0.915 -5.254 1.00 91.69 172 LEU A CA 1
ATOM 1400 C C . LEU A 1 172 ? -2.307 -2.413 -5.435 1.00 91.69 172 LEU A C 1
ATOM 1402 O O . LEU A 1 172 ? -1.720 -3.041 -4.559 1.00 91.69 172 LEU A O 1
ATOM 1406 N N . SER A 1 173 ? -2.678 -2.979 -6.586 1.00 94.38 173 SER A N 1
ATOM 1407 C CA . SER A 1 173 ? -2.463 -4.398 -6.876 1.00 94.38 173 SER A CA 1
ATOM 1408 C C . SER A 1 173 ? -0.989 -4.789 -6.920 1.00 94.38 173 SER A C 1
ATOM 1410 O O . SER A 1 173 ? -0.659 -5.940 -6.644 1.00 94.38 173 SER A O 1
ATOM 1412 N N . LEU A 1 174 ? -0.096 -3.855 -7.250 1.00 92.19 174 LEU A N 1
ATOM 1413 C CA . LEU A 1 174 ? 1.347 -4.083 -7.241 1.00 92.19 174 LEU A CA 1
ATOM 1414 C C . LEU A 1 174 ? 1.931 -3.950 -5.832 1.00 92.19 174 LEU A C 1
ATOM 1416 O O . LEU A 1 174 ? 2.801 -4.732 -5.455 1.00 92.19 174 LEU A O 1
ATOM 1420 N N . LEU A 1 175 ? 1.446 -2.977 -5.058 1.00 87.38 175 LEU A N 1
ATOM 1421 C CA . LEU A 1 175 ? 1.945 -2.662 -3.716 1.00 87.38 175 LEU A CA 1
ATOM 1422 C C . LEU A 1 175 ? 1.482 -3.664 -2.661 1.00 87.38 175 LEU A C 1
ATOM 1424 O O . LEU A 1 175 ? 2.285 -4.141 -1.867 1.00 87.38 175 LEU A O 1
ATOM 1428 N N . LEU A 1 176 ? 0.186 -3.977 -2.663 1.00 87.31 176 LEU A N 1
ATOM 1429 C CA . LEU A 1 176 ? -0.453 -4.898 -1.720 1.00 87.31 176 LEU A CA 1
ATOM 1430 C C . LEU A 1 176 ? -0.288 -6.366 -2.154 1.00 87.31 176 LEU A C 1
ATOM 1432 O O . LEU A 1 176 ? -0.615 -7.289 -1.410 1.00 87.31 176 LEU A O 1
ATOM 1436 N N . GLY A 1 177 ? 0.259 -6.584 -3.352 1.00 89.75 177 GLY A N 1
ATOM 1437 C CA . GLY A 1 177 ? 0.764 -7.869 -3.808 1.00 89.75 177 GLY A CA 1
ATOM 1438 C C . GLY A 1 177 ? -0.308 -8.912 -4.127 1.00 89.75 177 GLY A C 1
ATOM 1439 O O . GLY A 1 177 ? -1.428 -8.614 -4.542 1.00 89.75 177 GLY A O 1
ATOM 1440 N N . GLU A 1 178 ? 0.081 -10.179 -3.975 1.00 90.75 178 GLU A N 1
ATOM 1441 C CA . GLU A 1 178 ? -0.685 -11.355 -4.407 1.00 90.75 178 GLU A CA 1
ATOM 1442 C C . GLU A 1 178 ? -2.079 -11.458 -3.778 1.00 90.75 178 GLU A C 1
ATOM 1444 O O . GLU A 1 178 ? -3.037 -11.830 -4.455 1.00 90.75 178 GLU A O 1
ATOM 1449 N N . GLU A 1 179 ? -2.208 -11.122 -2.496 1.00 91.06 179 GLU A N 1
ATOM 1450 C CA . GLU A 1 179 ? -3.480 -11.200 -1.774 1.00 91.06 179 GLU A CA 1
ATOM 1451 C C . GLU A 1 179 ? -4.494 -10.198 -2.337 1.00 91.06 179 GLU A C 1
ATOM 1453 O O . GLU A 1 179 ? -5.620 -10.571 -2.671 1.00 91.06 179 GLU A O 1
ATOM 1458 N N . PHE A 1 180 ? -4.067 -8.952 -2.563 1.00 93.88 180 PHE A N 1
ATOM 1459 C CA . PHE A 1 180 ? -4.919 -7.937 -3.176 1.00 93.88 180 PHE A CA 1
ATOM 1460 C C . PHE A 1 180 ? -5.237 -8.255 -4.637 1.00 93.88 180 PHE A C 1
ATOM 1462 O O . PHE A 1 180 ? -6.366 -8.058 -5.080 1.00 93.88 180 PHE A O 1
ATOM 1469 N N . LYS A 1 181 ? -4.280 -8.804 -5.396 1.00 95.75 181 LYS A N 1
ATOM 1470 C CA . LYS A 1 181 ? -4.534 -9.288 -6.761 1.00 95.75 181 LYS A CA 1
ATOM 1471 C C . LYS A 1 181 ? -5.639 -10.351 -6.776 1.00 95.75 181 LYS A C 1
ATOM 1473 O O . LYS A 1 181 ? -6.538 -10.281 -7.611 1.00 95.75 181 LYS A O 1
ATOM 1478 N N . LYS A 1 182 ? -5.598 -11.327 -5.862 1.00 95.38 182 LYS A N 1
ATOM 1479 C CA . LYS A 1 182 ? -6.646 -12.358 -5.743 1.00 95.38 182 LYS A CA 1
ATOM 1480 C C . LYS A 1 182 ? -7.996 -11.739 -5.384 1.00 95.38 182 LYS A C 1
ATOM 1482 O O . LYS A 1 182 ? -8.986 -12.036 -6.047 1.00 95.38 182 LYS A O 1
ATOM 1487 N N . PHE A 1 183 ? -8.018 -10.845 -4.397 1.00 95.38 183 PHE A N 1
ATOM 1488 C CA . PHE A 1 183 ? -9.209 -10.082 -4.023 1.00 95.38 183 PHE A CA 1
ATOM 1489 C C . PHE A 1 183 ? -9.814 -9.336 -5.222 1.00 95.38 183 PHE A C 1
ATOM 1491 O O . PHE A 1 183 ? -11.012 -9.451 -5.482 1.00 95.38 183 PHE A O 1
ATOM 1498 N N . LEU A 1 184 ? -8.981 -8.643 -6.000 1.00 96.06 184 LEU A N 1
ATOM 1499 C CA . LEU A 1 184 ? -9.390 -7.906 -7.192 1.00 96.06 184 LEU A CA 1
ATOM 1500 C C . LEU A 1 184 ? -10.054 -8.819 -8.231 1.00 96.06 184 LEU A C 1
ATOM 1502 O O . LEU A 1 184 ? -11.155 -8.522 -8.694 1.00 96.06 184 LEU A O 1
ATOM 1506 N N . VAL A 1 185 ? -9.408 -9.938 -8.573 1.00 95.56 185 VAL A N 1
ATOM 1507 C CA . VAL A 1 185 ? -9.903 -10.886 -9.587 1.00 95.56 185 VAL A CA 1
ATOM 1508 C C . VAL A 1 185 ? -11.235 -11.524 -9.174 1.00 95.56 185 VAL A C 1
ATOM 1510 O O . VAL A 1 185 ? -12.092 -11.737 -10.023 1.00 95.56 185 VAL A O 1
ATOM 1513 N N . LEU A 1 186 ? -11.440 -11.803 -7.884 1.00 95.25 186 LEU A N 1
ATOM 1514 C CA . LEU A 1 186 ? -12.670 -12.436 -7.384 1.00 95.25 186 LEU A CA 1
ATOM 1515 C C . LEU A 1 186 ? -13.856 -11.465 -7.242 1.00 95.25 186 LEU A C 1
ATOM 1517 O O . LEU A 1 186 ? -15.023 -11.881 -7.257 1.00 95.25 186 LEU A O 1
ATOM 1521 N N . THR A 1 187 ? -13.564 -10.176 -7.081 1.00 95.44 187 THR A N 1
ATOM 1522 C CA . THR A 1 187 ? -14.562 -9.165 -6.701 1.00 95.44 187 THR A CA 1
ATOM 1523 C C . THR A 1 187 ? -15.010 -8.302 -7.879 1.00 95.44 187 THR A C 1
ATOM 1525 O O . THR A 1 187 ? -16.136 -7.809 -7.877 1.00 95.44 187 THR A O 1
ATOM 1528 N N . THR A 1 188 ? -14.158 -8.108 -8.888 1.00 93.88 188 THR A N 1
ATOM 1529 C CA . THR A 1 188 ? -14.436 -7.187 -10.002 1.00 93.88 188 THR A CA 1
ATOM 1530 C C . THR A 1 188 ? -15.052 -7.862 -11.217 1.00 93.88 188 THR A C 1
ATOM 1532 O O . THR A 1 188 ? -14.942 -9.069 -11.413 1.00 93.88 188 THR A O 1
ATOM 1535 N N . SER A 1 189 ? -15.719 -7.060 -12.050 1.00 94.00 189 SER A N 1
ATOM 1536 C CA . SER A 1 189 ? -16.193 -7.505 -13.359 1.00 94.00 189 SER A CA 1
ATOM 1537 C C . SER A 1 189 ? -15.043 -7.598 -14.362 1.00 94.00 189 SER A C 1
ATOM 1539 O O . SER A 1 189 ? -14.039 -6.891 -14.239 1.00 94.00 189 SER A O 1
ATOM 1541 N N . GLU A 1 190 ? -15.222 -8.398 -15.417 1.00 93.50 190 GLU A N 1
ATOM 1542 C CA . GLU A 1 190 ? -14.250 -8.495 -16.517 1.00 93.50 190 GLU A CA 1
ATOM 1543 C C . GLU A 1 190 ? -13.913 -7.118 -17.094 1.00 93.50 190 GLU A C 1
ATOM 1545 O O . GLU A 1 190 ? -12.744 -6.779 -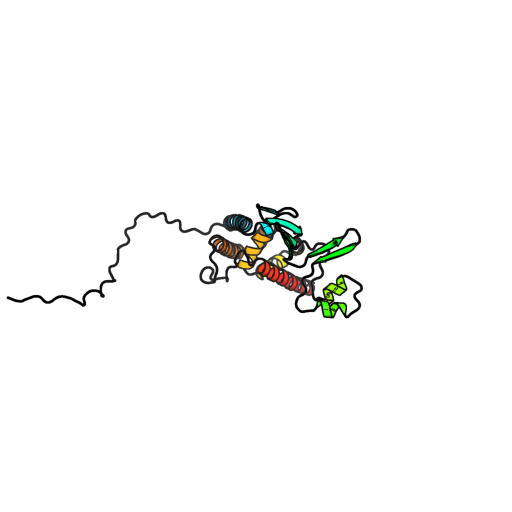17.262 1.00 93.50 190 GLU A O 1
ATOM 1550 N N . ARG A 1 191 ? -14.928 -6.267 -17.291 1.00 93.31 191 ARG A N 1
ATOM 1551 C CA . ARG A 1 191 ? -14.745 -4.910 -17.813 1.00 93.31 191 ARG A CA 1
ATOM 1552 C C . ARG A 1 191 ? -13.845 -4.052 -16.923 1.00 93.31 191 ARG A C 1
ATOM 1554 O O . ARG A 1 191 ? -13.032 -3.285 -17.437 1.00 93.31 191 ARG A O 1
ATOM 1561 N N . GLN A 1 192 ? -13.993 -4.145 -15.603 1.00 93.31 192 GLN A N 1
ATOM 1562 C CA . GLN A 1 192 ? -13.145 -3.407 -14.670 1.00 93.31 192 GLN A CA 1
ATOM 1563 C C . GLN A 1 192 ? -11.718 -3.961 -14.677 1.00 93.31 192 GLN A C 1
ATOM 1565 O O . GLN A 1 192 ? -10.764 -3.184 -14.706 1.00 93.31 192 GLN A O 1
ATOM 1570 N N . LEU A 1 193 ? -11.561 -5.283 -14.735 1.00 95.31 193 LEU A N 1
ATOM 1571 C CA . LEU A 1 193 ? -10.255 -5.931 -14.819 1.00 95.31 193 LEU A CA 1
ATOM 1572 C C . LEU A 1 193 ? -9.509 -5.565 -16.115 1.00 95.31 193 LEU A C 1
ATOM 1574 O O . LEU A 1 193 ? -8.298 -5.346 -16.086 1.00 95.31 193 LEU A O 1
ATOM 1578 N N . GLU A 1 194 ? -10.218 -5.417 -17.236 1.00 94.38 194 GLU A N 1
ATOM 1579 C CA . GLU A 1 194 ? -9.658 -4.910 -18.495 1.00 94.38 194 GLU A CA 1
ATOM 1580 C C . GLU A 1 194 ? -9.139 -3.476 -18.380 1.00 94.38 194 GLU A C 1
ATOM 1582 O O . GLU A 1 194 ? -8.081 -3.166 -18.926 1.00 94.38 194 GLU A O 1
ATOM 1587 N N . LEU A 1 195 ? -9.857 -2.601 -17.669 1.00 93.62 195 LEU A N 1
ATOM 1588 C CA . LEU A 1 195 ? -9.391 -1.234 -17.426 1.00 93.62 195 LEU A CA 1
ATOM 1589 C C . LEU A 1 195 ? -8.105 -1.240 -16.595 1.00 93.62 195 LEU A C 1
ATOM 1591 O O . LEU A 1 195 ? -7.160 -0.538 -16.933 1.00 93.62 195 LEU A O 1
ATOM 1595 N N . VAL A 1 196 ? -8.034 -2.065 -15.548 1.00 94.75 196 VAL A N 1
ATOM 1596 C CA . VAL A 1 196 ? -6.823 -2.185 -14.718 1.00 94.75 196 VAL A CA 1
ATOM 1597 C C . VAL A 1 196 ? -5.656 -2.773 -15.517 1.00 94.75 196 VAL A C 1
ATOM 1599 O O . VAL A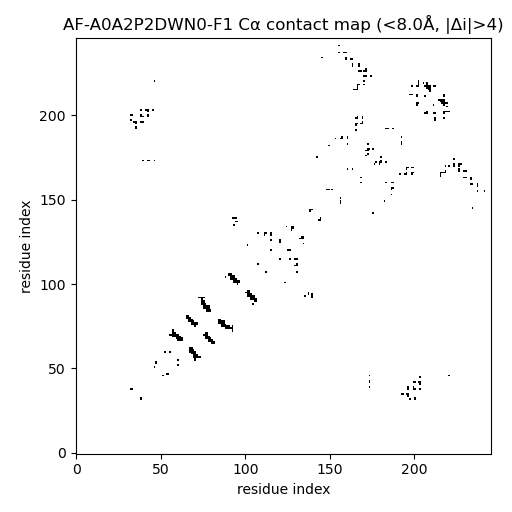 1 196 ? -4.531 -2.291 -15.416 1.00 94.75 196 VAL A O 1
ATOM 1602 N N . ARG A 1 197 ? -5.907 -3.785 -16.352 1.00 94.69 197 ARG A N 1
ATOM 1603 C CA . ARG A 1 197 ? -4.915 -4.354 -17.280 1.00 94.69 197 ARG A CA 1
ATOM 1604 C C . ARG A 1 197 ? -4.349 -3.294 -18.219 1.00 94.69 197 ARG A C 1
ATOM 1606 O O . ARG A 1 197 ? -3.143 -3.262 -18.441 1.00 94.69 197 ARG A O 1
ATOM 1613 N N . ASP A 1 198 ? -5.203 -2.442 -18.775 1.00 91.62 198 ASP A N 1
ATOM 1614 C CA . ASP A 1 198 ? -4.774 -1.375 -19.675 1.00 91.62 198 ASP A CA 1
ATOM 1615 C C . ASP A 1 198 ? -3.849 -0.379 -18.965 1.00 91.62 198 ASP A C 1
ATOM 1617 O O . ASP A 1 198 ? -2.822 0.007 -19.519 1.00 91.62 198 ASP A O 1
ATOM 1621 N N . GLU A 1 199 ? -4.157 -0.031 -17.718 1.00 91.44 199 GLU A N 1
ATOM 1622 C CA . GLU A 1 199 ? -3.298 0.810 -16.878 1.00 91.44 199 GLU A CA 1
ATOM 1623 C C . GLU A 1 199 ? -1.942 0.145 -16.586 1.00 91.44 199 GLU A C 1
ATOM 1625 O O . GLU A 1 199 ? -0.893 0.778 -16.733 1.00 91.44 199 GLU A O 1
ATOM 1630 N N . LEU A 1 200 ? -1.932 -1.154 -16.261 1.00 92.38 200 LEU A N 1
ATOM 1631 C CA . LEU A 1 200 ? -0.701 -1.936 -16.074 1.00 92.38 200 LEU A CA 1
ATOM 1632 C C . LEU A 1 200 ? 0.153 -1.984 -17.350 1.00 92.38 200 LEU A C 1
ATOM 1634 O O . LEU A 1 200 ? 1.371 -1.821 -17.284 1.00 92.38 200 LEU A O 1
ATOM 1638 N N . PHE A 1 201 ? -0.475 -2.131 -18.515 1.00 91.06 201 PHE A N 1
ATOM 1639 C CA . PHE A 1 201 ? 0.216 -2.088 -19.800 1.00 91.06 201 PHE A CA 1
ATOM 1640 C C . PHE A 1 201 ? 0.924 -0.745 -20.027 1.00 91.06 201 PHE A C 1
ATOM 1642 O O . PHE A 1 201 ? 2.094 -0.709 -20.420 1.00 91.06 201 PHE A O 1
ATOM 1649 N N . TYR A 1 202 ? 0.264 0.382 -19.750 1.00 86.88 202 TYR A N 1
ATOM 1650 C CA . TYR A 1 202 ? 0.901 1.691 -19.921 1.00 86.88 202 TYR A CA 1
ATOM 1651 C C . TYR A 1 202 ? 2.003 1.961 -18.888 1.00 86.88 202 TYR A C 1
ATOM 1653 O O . TYR A 1 202 ? 3.039 2.536 -19.244 1.00 86.88 202 TYR A O 1
ATOM 1661 N N . LEU A 1 203 ? 1.836 1.479 -17.653 1.00 86.31 203 LEU A N 1
ATOM 1662 C CA . LEU A 1 203 ? 2.887 1.445 -16.629 1.00 86.31 203 LEU A CA 1
ATOM 1663 C C . LEU A 1 203 ? 4.127 0.670 -17.113 1.00 86.31 203 LEU A C 1
ATOM 1665 O O . LEU A 1 203 ? 5.265 1.154 -17.018 1.00 86.31 203 LEU A O 1
ATOM 1669 N N . ASN A 1 204 ? 3.916 -0.499 -17.721 1.00 87.81 204 ASN A N 1
ATOM 1670 C CA . ASN A 1 204 ? 4.982 -1.322 -18.294 1.00 87.81 204 ASN A CA 1
ATOM 1671 C C . ASN A 1 204 ? 5.737 -0.592 -19.411 1.00 87.81 204 ASN A C 1
ATOM 1673 O O . ASN A 1 204 ? 6.968 -0.651 -19.456 1.00 87.81 204 ASN A O 1
ATOM 1677 N N . LEU A 1 205 ? 5.039 0.190 -20.235 1.00 83.50 205 LEU A N 1
ATOM 1678 C CA . LEU A 1 205 ? 5.652 1.032 -21.266 1.00 83.50 205 LEU A CA 1
ATOM 1679 C C . LEU A 1 205 ? 6.349 2.291 -20.724 1.00 83.50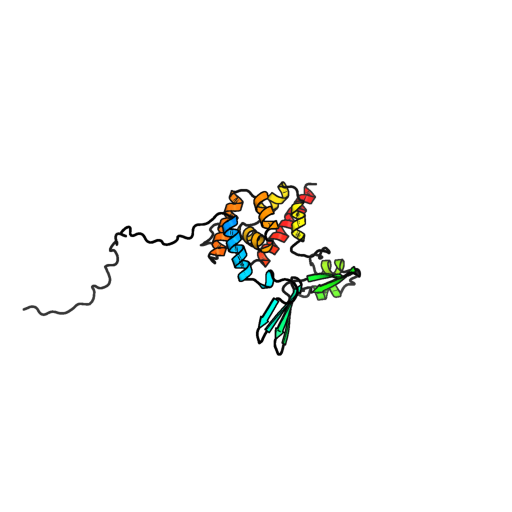 205 LEU A C 1
ATOM 1681 O O . LEU A 1 205 ? 7.033 2.970 -21.487 1.00 83.50 205 LEU A O 1
ATOM 1685 N N . GLY A 1 206 ? 6.175 2.631 -19.443 1.00 71.94 206 GLY A N 1
ATOM 1686 C CA . GLY A 1 206 ? 6.682 3.884 -18.870 1.00 71.94 206 GLY A CA 1
ATOM 1687 C C . GLY A 1 206 ? 6.013 5.131 -19.459 1.00 71.94 206 GLY A C 1
ATOM 1688 O O . GLY A 1 206 ? 6.595 6.213 -19.432 1.00 71.94 206 GLY A O 1
ATOM 1689 N N . LYS A 1 207 ? 4.811 4.989 -20.032 1.00 65.50 207 LYS A N 1
ATOM 1690 C CA . LYS A 1 207 ? 4.070 6.090 -20.656 1.00 65.50 207 LYS A CA 1
ATOM 1691 C C . LYS A 1 207 ? 3.091 6.692 -19.654 1.00 65.50 207 LYS A C 1
ATOM 1693 O O . LYS A 1 207 ? 2.168 6.019 -19.199 1.00 65.50 207 LYS A O 1
ATOM 1698 N N . VAL A 1 208 ? 3.268 7.977 -19.358 1.00 61.12 208 VAL A N 1
ATOM 1699 C CA . VAL A 1 208 ? 2.436 8.733 -18.411 1.00 61.12 208 VAL A CA 1
ATOM 1700 C C . VAL A 1 208 ? 1.602 9.778 -19.159 1.00 61.12 208 VAL A C 1
ATOM 1702 O O . VAL A 1 208 ? 2.078 10.377 -20.123 1.00 61.12 208 VAL A O 1
ATOM 1705 N N . GLY A 1 209 ? 0.361 10.010 -18.717 1.00 53.44 209 GLY A N 1
ATOM 1706 C CA . GLY A 1 209 ? -0.508 11.089 -19.210 1.00 53.44 209 GLY A CA 1
ATOM 1707 C C . GLY A 1 209 ? -1.728 10.641 -20.030 1.00 53.44 209 GLY A C 1
ATOM 1708 O O . GLY A 1 209 ? -1.767 9.547 -20.591 1.00 53.44 209 GLY A O 1
ATOM 1709 N N . GLN A 1 210 ? -2.727 11.531 -20.119 1.00 55.44 210 GLN A N 1
ATOM 1710 C CA . GLN A 1 210 ? -4.033 11.289 -20.767 1.00 55.44 210 GLN A CA 1
ATOM 1711 C C . GLN A 1 210 ? -3.942 10.941 -22.260 1.00 55.44 210 GLN A C 1
ATOM 1713 O O . GLN A 1 210 ? -4.820 10.273 -22.794 1.00 55.44 210 GLN A O 1
ATOM 1718 N N . ALA A 1 211 ? -2.871 11.365 -22.939 1.00 51.59 211 ALA A N 1
ATOM 1719 C CA . ALA A 1 211 ? -2.636 11.021 -24.341 1.00 51.59 211 ALA A CA 1
ATOM 1720 C C . ALA A 1 211 ? -2.393 9.515 -24.552 1.00 51.59 211 ALA A C 1
ATOM 1722 O O . ALA A 1 211 ? -2.546 9.018 -25.667 1.00 51.59 211 ALA A O 1
ATOM 1723 N N . TYR A 1 212 ? -2.012 8.792 -23.493 1.00 56.00 212 TYR A N 1
ATOM 1724 C CA . TYR A 1 212 ? -1.717 7.364 -23.547 1.00 56.00 212 TYR A CA 1
ATOM 1725 C C . TYR A 1 212 ? -2.792 6.511 -22.869 1.00 56.00 212 TYR A C 1
ATOM 1727 O O . TYR A 1 212 ? -3.043 5.422 -23.368 1.00 56.00 212 TYR A O 1
ATOM 1735 N N . SER A 1 213 ? -3.480 7.009 -21.831 1.00 53.38 213 SER A N 1
ATOM 1736 C CA . SER A 1 213 ? -4.713 6.403 -21.301 1.00 53.38 213 SER A CA 1
ATOM 1737 C C . SER A 1 213 ? -5.881 7.393 -21.377 1.00 53.38 213 SER A C 1
ATOM 1739 O O . SER A 1 213 ? -5.917 8.365 -20.623 1.00 53.38 213 SER A O 1
ATOM 1741 N N . PRO A 1 214 ? -6.874 7.168 -22.254 1.00 51.34 214 PRO A N 1
ATOM 1742 C CA . PRO A 1 214 ? -8.027 8.061 -22.372 1.00 51.34 214 PRO A CA 1
ATOM 1743 C C . PRO A 1 214 ? -8.971 7.991 -21.159 1.00 51.34 214 PRO A C 1
ATOM 1745 O O . PRO A 1 214 ? -9.876 8.813 -21.039 1.00 51.34 214 PRO A O 1
ATOM 1748 N N . HIS A 1 215 ? -8.774 7.023 -20.259 1.00 51.84 215 HIS A N 1
ATOM 1749 C CA . HIS A 1 215 ? -9.631 6.796 -19.095 1.00 51.84 215 HIS A CA 1
ATOM 1750 C C . HIS A 1 215 ? -8.988 7.227 -17.768 1.00 51.84 215 HIS A C 1
ATOM 1752 O O . HIS A 1 215 ? -9.674 7.239 -16.745 1.00 51.84 215 HIS A O 1
ATOM 1758 N N . SER A 1 216 ? -7.704 7.611 -17.753 1.00 52.50 216 SER A N 1
ATOM 1759 C CA . SER A 1 216 ? -7.034 8.086 -16.540 1.00 52.50 216 SER A CA 1
ATOM 1760 C C . SER A 1 216 ? -5.786 8.935 -16.843 1.00 52.50 216 SER A C 1
ATOM 1762 O O . SER A 1 216 ? -5.177 8.852 -17.906 1.00 52.50 216 SER A O 1
ATOM 1764 N N . LYS A 1 217 ? -5.362 9.773 -15.889 1.00 60.03 217 LYS A N 1
ATOM 1765 C CA . LYS A 1 217 ? -3.954 10.189 -15.842 1.00 60.03 217 LYS A CA 1
ATOM 1766 C C . LYS A 1 217 ? -3.199 8.997 -15.245 1.00 60.03 217 LYS A C 1
ATOM 1768 O O . LYS A 1 217 ? -3.316 8.792 -14.038 1.00 60.03 217 LYS A O 1
ATOM 1773 N N . ASN A 1 218 ? -2.505 8.205 -16.069 1.00 60.16 218 ASN A N 1
ATOM 1774 C CA . ASN A 1 218 ? -1.698 7.075 -15.584 1.00 60.16 218 ASN A CA 1
ATOM 1775 C C . ASN A 1 218 ? -0.862 7.516 -14.385 1.00 60.16 218 ASN A C 1
ATOM 1777 O O . ASN A 1 218 ? -0.206 8.556 -14.465 1.00 60.16 218 ASN A O 1
ATOM 1781 N N . PHE A 1 219 ? -0.875 6.729 -13.312 1.00 60.38 219 PHE A N 1
ATOM 1782 C CA . PHE A 1 219 ? 0.086 6.937 -12.240 1.00 60.38 219 PHE A CA 1
ATOM 1783 C C . PHE A 1 219 ? 1.464 6.447 -12.679 1.00 60.38 219 PHE A C 1
ATOM 1785 O O . PHE A 1 219 ? 1.578 5.479 -13.428 1.00 60.38 219 PHE A O 1
ATOM 1792 N N . HIS A 1 220 ? 2.519 7.095 -12.209 1.00 73.56 220 HIS A N 1
ATOM 1793 C CA . HIS A 1 220 ? 3.863 6.544 -12.208 1.00 73.56 220 HIS A CA 1
ATOM 1794 C C . HIS A 1 220 ? 4.018 5.585 -11.020 1.00 73.56 220 HIS A C 1
ATOM 1796 O O . HIS A 1 220 ? 3.383 5.755 -9.982 1.00 73.56 220 HIS A O 1
ATOM 1802 N N . TYR A 1 221 ? 4.949 4.630 -11.105 1.00 71.50 221 TYR A N 1
ATOM 1803 C CA . TYR A 1 221 ? 5.306 3.755 -9.976 1.00 71.50 221 TYR A CA 1
ATOM 1804 C C . TYR A 1 221 ? 5.644 4.508 -8.671 1.00 71.50 221 TYR A C 1
ATOM 1806 O O . TYR A 1 221 ? 5.525 3.926 -7.601 1.00 71.50 221 TYR A O 1
ATOM 1814 N N . TYR A 1 222 ? 6.046 5.786 -8.741 1.00 70.31 222 TYR A N 1
ATOM 1815 C CA . TYR A 1 222 ? 6.401 6.607 -7.576 1.00 70.31 222 TYR A CA 1
ATOM 1816 C C . TYR A 1 222 ? 5.180 7.227 -6.874 1.00 70.31 222 TYR A C 1
ATOM 1818 O O . TYR A 1 222 ? 5.309 7.734 -5.766 1.00 70.31 222 TYR A O 1
ATOM 1826 N N . GLU A 1 223 ? 3.987 7.160 -7.470 1.00 73.25 223 GLU A N 1
ATOM 1827 C CA . GLU A 1 223 ? 2.757 7.763 -6.932 1.00 73.25 223 GLU A CA 1
ATOM 1828 C C . GLU A 1 223 ? 1.970 6.793 -6.026 1.00 73.25 223 GLU A C 1
ATOM 1830 O O . GLU A 1 223 ? 0.766 6.939 -5.806 1.00 73.25 223 GLU A O 1
ATOM 1835 N N . PHE A 1 224 ? 2.653 5.796 -5.453 1.00 77.44 224 PHE A N 1
ATOM 1836 C CA . PHE A 1 224 ? 2.057 4.809 -4.549 1.00 77.44 224 PHE A CA 1
ATOM 1837 C C . PHE A 1 224 ? 1.438 5.430 -3.292 1.00 77.44 224 PHE A C 1
ATOM 1839 O O . PHE A 1 224 ? 0.397 4.963 -2.831 1.00 77.44 224 PHE A O 1
ATOM 1846 N N . GLY A 1 225 ? 2.040 6.500 -2.760 1.00 70.31 225 GLY A N 1
ATOM 1847 C CA . GLY A 1 225 ? 1.509 7.215 -1.598 1.00 70.31 225 GLY A CA 1
ATOM 1848 C C . GLY A 1 225 ? 0.130 7.811 -1.878 1.00 70.31 225 GLY A C 1
ATOM 1849 O O . GLY A 1 225 ? -0.793 7.635 -1.087 1.00 70.31 225 GLY A O 1
ATOM 1850 N N . THR A 1 226 ? -0.045 8.424 -3.050 1.00 75.50 226 THR A N 1
ATOM 1851 C CA . THR A 1 226 ? -1.334 8.973 -3.492 1.00 75.50 226 THR A CA 1
ATOM 1852 C C . THR A 1 226 ? -2.381 7.876 -3.679 1.00 75.50 226 THR A C 1
ATOM 1854 O O . THR A 1 226 ? -3.527 8.046 -3.267 1.00 75.50 226 THR A O 1
ATOM 1857 N N . ALA A 1 227 ? -1.996 6.728 -4.248 1.00 83.69 227 ALA A N 1
ATOM 1858 C CA . ALA A 1 227 ? -2.902 5.592 -4.405 1.00 83.69 227 ALA A CA 1
ATOM 1859 C C . ALA A 1 227 ? -3.372 5.025 -3.051 1.00 83.69 227 ALA A C 1
ATOM 1861 O O . ALA A 1 227 ? -4.559 4.745 -2.888 1.00 83.69 227 ALA A O 1
ATOM 1862 N N . LEU A 1 228 ? -2.471 4.902 -2.069 1.00 81.75 228 LEU A N 1
ATOM 1863 C CA . LEU A 1 228 ? -2.810 4.457 -0.711 1.00 81.75 228 LEU A CA 1
ATOM 1864 C C . LEU A 1 228 ? -3.699 5.464 0.031 1.00 81.75 228 LEU A C 1
ATOM 1866 O O . LEU A 1 228 ? -4.644 5.060 0.703 1.00 81.75 228 LEU A O 1
ATOM 1870 N N . GLN A 1 229 ? -3.439 6.765 -0.112 1.00 78.00 229 GLN A N 1
ATOM 1871 C CA . GLN A 1 229 ? -4.287 7.810 0.471 1.00 78.00 229 GLN A CA 1
ATOM 1872 C C . GLN A 1 229 ? -5.714 7.753 -0.081 1.00 78.00 229 GLN A C 1
ATOM 1874 O O . GLN A 1 229 ? -6.667 7.746 0.697 1.00 78.00 229 GLN A O 1
ATOM 1879 N N . GLU A 1 230 ? -5.867 7.653 -1.406 1.00 84.00 230 GLU A N 1
ATOM 1880 C CA . GLU A 1 230 ? -7.184 7.495 -2.029 1.00 84.00 230 GLU A CA 1
ATOM 1881 C C . GLU A 1 230 ? -7.866 6.214 -1.540 1.00 84.00 230 GLU A C 1
ATOM 1883 O O . GLU A 1 230 ? -9.047 6.239 -1.200 1.00 84.00 230 GLU A O 1
ATOM 1888 N N . PHE A 1 231 ? -7.127 5.107 -1.439 1.00 89.00 231 PHE A N 1
ATOM 1889 C CA . PHE A 1 231 ? -7.669 3.846 -0.946 1.00 89.00 231 PHE A CA 1
ATOM 1890 C C . PHE A 1 231 ? -8.217 3.962 0.476 1.00 89.00 231 PHE A C 1
ATOM 1892 O O . PHE A 1 231 ? -9.377 3.625 0.710 1.00 89.00 231 PHE A O 1
ATOM 1899 N N . ASN A 1 232 ? -7.427 4.515 1.396 1.00 81.94 232 ASN A N 1
ATOM 1900 C CA . ASN A 1 232 ? -7.830 4.725 2.784 1.00 81.94 232 ASN A CA 1
ATOM 1901 C C . ASN A 1 232 ? -9.046 5.650 2.885 1.00 81.94 232 ASN A C 1
ATOM 1903 O O . ASN A 1 232 ? -9.991 5.350 3.613 1.00 81.94 232 ASN A O 1
ATOM 1907 N N . GLN A 1 233 ? -9.078 6.728 2.099 1.00 80.88 233 GLN A N 1
ATOM 1908 C CA . GLN A 1 233 ? -10.239 7.612 2.037 1.00 80.88 233 GLN A CA 1
ATOM 1909 C C . GLN A 1 233 ? -11.499 6.857 1.583 1.00 80.88 233 GLN A C 1
ATOM 1911 O O . GLN A 1 233 ? -12.554 6.991 2.205 1.00 80.88 233 GLN A O 1
ATOM 1916 N N . ARG A 1 234 ? -11.409 6.023 0.537 1.00 89.12 234 ARG A N 1
ATOM 1917 C CA . ARG A 1 234 ? -12.561 5.235 0.062 1.00 89.12 234 ARG A CA 1
ATOM 1918 C C . ARG A 1 234 ? -12.994 4.162 1.056 1.00 89.12 234 ARG A C 1
ATOM 1920 O O . ARG A 1 234 ? -14.194 3.920 1.172 1.00 89.12 234 ARG A O 1
ATOM 1927 N N . ILE A 1 235 ? -12.064 3.547 1.785 1.00 87.50 235 ILE A N 1
ATOM 1928 C CA . ILE A 1 235 ? -12.383 2.600 2.863 1.00 87.50 235 ILE A CA 1
ATOM 1929 C C . ILE A 1 235 ? -13.224 3.291 3.934 1.00 87.50 235 ILE A C 1
ATOM 1931 O O . ILE A 1 235 ? -14.268 2.758 4.308 1.00 87.50 235 ILE A O 1
ATOM 1935 N N . LEU A 1 236 ? -12.817 4.480 4.388 1.00 81.38 236 LEU A N 1
ATOM 1936 C CA . LEU A 1 236 ? -13.562 5.254 5.385 1.00 81.38 236 LEU A CA 1
ATOM 1937 C C . LEU A 1 236 ? -14.964 5.613 4.879 1.00 81.38 236 LEU A C 1
ATOM 1939 O O . LEU A 1 236 ? -15.951 5.338 5.555 1.00 81.38 236 LEU A O 1
ATOM 1943 N N . GLU A 1 237 ? -15.073 6.135 3.654 1.00 83.06 237 GLU A N 1
ATOM 1944 C CA . GLU A 1 237 ? -16.365 6.483 3.045 1.00 83.06 237 GLU A CA 1
ATOM 1945 C C . GLU A 1 237 ? -17.324 5.286 2.957 1.00 83.06 237 GLU A C 1
ATOM 1947 O O . GLU A 1 237 ? -18.522 5.421 3.217 1.00 83.06 237 GLU A O 1
ATOM 1952 N N . VAL A 1 238 ? -16.824 4.111 2.563 1.00 87.75 238 VAL A N 1
ATOM 1953 C CA . VAL A 1 238 ? -17.643 2.893 2.482 1.00 87.75 238 VAL A CA 1
ATOM 1954 C C . VAL A 1 238 ? -17.981 2.372 3.875 1.00 87.75 238 VAL A C 1
ATOM 1956 O O . VAL A 1 238 ? -19.111 1.951 4.099 1.00 87.75 238 VAL A O 1
ATOM 1959 N N . THR A 1 239 ? -17.049 2.441 4.823 1.00 82.88 239 THR A N 1
ATOM 1960 C CA . THR A 1 239 ? -17.272 2.015 6.212 1.00 82.88 239 THR A CA 1
ATOM 1961 C C . THR A 1 239 ? -18.390 2.819 6.869 1.00 82.88 239 THR A C 1
ATOM 1963 O O . THR A 1 239 ? -19.285 2.230 7.472 1.00 82.88 239 THR A O 1
ATOM 1966 N N . GLU A 1 240 ? -18.405 4.140 6.699 1.00 82.38 240 GLU A N 1
ATOM 1967 C CA . GLU A 1 240 ? -19.479 4.980 7.239 1.00 82.38 240 GLU A CA 1
ATOM 1968 C C . GLU A 1 240 ? -20.833 4.665 6.597 1.00 82.38 240 GLU A C 1
ATOM 1970 O O . GLU A 1 240 ? -21.841 4.551 7.292 1.00 82.38 240 GLU A O 1
ATOM 1975 N N . LYS A 1 241 ? -20.862 4.400 5.286 1.00 87.06 241 LYS A N 1
ATOM 1976 C CA . LYS A 1 241 ? -22.091 3.956 4.609 1.00 87.06 241 LYS A CA 1
ATOM 1977 C C . LYS A 1 241 ? -22.596 2.608 5.111 1.00 87.06 241 LYS A C 1
ATOM 1979 O O . LYS A 1 241 ? -23.801 2.443 5.257 1.00 87.06 241 LYS A O 1
ATOM 1984 N N . ARG A 1 242 ? -21.692 1.668 5.395 1.00 87.50 242 ARG A N 1
ATOM 1985 C CA . ARG A 1 242 ? -22.033 0.355 5.964 1.00 87.50 242 ARG A CA 1
ATOM 1986 C C . ARG A 1 242 ? -22.703 0.488 7.322 1.00 87.50 242 ARG A C 1
ATOM 1988 O O . ARG A 1 242 ? -23.720 -0.151 7.557 1.00 87.50 242 ARG A O 1
ATOM 1995 N N . LYS A 1 243 ? -22.164 1.342 8.194 1.00 83.75 243 LYS A N 1
ATOM 1996 C CA . LYS A 1 243 ? -22.740 1.600 9.522 1.00 83.75 243 LYS A CA 1
ATOM 1997 C C . LYS A 1 243 ? -24.137 2.219 9.447 1.00 83.75 243 LYS A C 1
ATOM 1999 O O . LYS A 1 243 ? -24.955 1.929 10.298 1.00 83.75 243 LYS A O 1
ATOM 2004 N N . GLN A 1 244 ? -24.404 3.048 8.436 1.00 85.00 244 GLN A N 1
ATOM 2005 C CA . GLN A 1 244 ? -25.715 3.680 8.222 1.00 85.00 244 GLN A CA 1
ATOM 2006 C C . GLN A 1 244 ? -26.764 2.744 7.597 1.00 85.00 244 GLN A C 1
ATOM 2008 O O . GLN A 1 244 ? -27.939 3.094 7.553 1.00 85.00 244 GLN A O 1
ATOM 2013 N N . SER A 1 245 ? -26.341 1.598 7.057 1.00 70.69 245 SER A N 1
ATOM 2014 C CA . SER A 1 245 ? -27.219 0.601 6.427 1.00 70.69 245 SER A CA 1
ATOM 2015 C C . SER A 1 245 ? -27.579 -0.584 7.330 1.00 70.69 245 SER A C 1
ATOM 2017 O O . SER A 1 245 ? -28.302 -1.472 6.883 1.00 70.69 245 SER A O 1
ATOM 2019 N N . ILE A 1 246 ? -27.033 -0.609 8.548 1.00 56.06 246 ILE A N 1
ATOM 2020 C CA . ILE A 1 246 ? -27.321 -1.576 9.618 1.00 56.06 246 ILE A CA 1
ATOM 2021 C C . ILE A 1 246 ? -28.283 -0.902 10.594 1.00 56.06 246 ILE A C 1
ATOM 2023 O O . ILE A 1 246 ? -29.242 -1.580 11.019 1.00 56.06 246 ILE A O 1
#

Mean predicted aligned error: 14.06 Å

Nearest PDB structures (foldseek):
  3ajc-assembly1_A  TM=6.920E-01  e=4.537E-01  Thermotoga maritima
  3hjl-assembly1_A  TM=4.427E-01  e=1.270E+00  Aquifex aeolicus
  8c8h-assembly1_I  TM=2.250E-01  e=5.789E+00  Vaccinia virus GLV-1h68
  6ncl-assembly1_a5  TM=1.367E-01  e=6.111E+00  Paramecium bursaria Chlorella virus 1

pLDDT: mean 76.42, std 17.84, range [31.17, 96.19]

Foldseek 3Di:
DDDDDDDDPDPPPDPDDDDPPPPDDDPPPPPDQDALVVLLVLLLVVLCVVCVVQVADAFWRDDDPFWTWGHPDNFWIWIDGPPDIDIGGRAWDWAQDPVRDIDTDHDQDDCLQVVQVVDDDDDPVSSCVSSVHDDPPNPPPLLCPCCVLVPDDLVLLLVLLVQAALLLLLLCCSSSDDVSVVSDVVRDDPVSSVSNSLLSVCQSVVHAQCVSPVRDRHDHNVCSVVSSVSSVVSVVVSVVVVVVVD

Secondary structure (DSSP, 8-state):
--------S-SSS----------------------HHHHHHHHHHHHHHH-HHHHPPSEEEEEETTEEEEESSSSEEEEEESS-EEEEE-S-EEEE-TTS-EEEE----TTHHHHHTTS---SHHHHHHHTTPPP--S---TTTGGGGGGGS-HHHHHHHHHHS-HHHHHHHHHHSHHHHHHHHHHHS-HHHHHHHHHHHHHHHTT--STTT-TTS----GGGHHHHHHHHHHHHHHHHHHHHHT-

Sequence (246 aa):
MGKNKKNFFSRLLGFFKRRKVSSGNGDENKIRKQNFLSEWNLASQKIKSLLPLLFAPIGFIWESKSLKVSKTNQNLFKLEGKTFQFLLVTGSSIQKNSDGNYTGIIIDEKGKFHRAIQSEIKTAEELFQKLELPFPEVDSQVGESWKAILQWERFWQAQLLAKLRPNVIAILSLLLGEEFKKFLVLTTSERQLELVRDELFYLNLGKVGQAYSPHSKNFHYYEFGTALQEFNQRILEVTEKRKQSI